Protein AF-A0A1H1E4K2-F1 (afdb_monomer_lite)

Radius of gyration: 24.77 Å; chains: 1; bounding box: 53×30×97 Å

pLDDT: mean 77.22, std 21.52, range [32.0, 98.69]

Sequence (198 aa):
MIIAVDFDGTIVENRYPYIGNEKPFAIETLKLLARDHHQLILWTCREGRLLQEAVEWCRQRGLEFYAVNSNYPEETPAGNPAYSRKLNVDVFIDDSGLCPLPDWGTIYQMIAHRPAVLQSQSHCSRRCRWSVGGGLVLVLFIMSMLFTSCGSSRDVAYLQNSEQVDLSSSQRLYDARIMPKDQLTITVNTTNPEVSVP

Secondary structure (DSSP, 8-state):
-EEEE--BTTTB-S-TTS--PBPTTHHHHHHHHHHTTPEEEE--S--HHHHHHHHHHHHTTT---SEESSSSTT--TTT-TT--SS---SEEE-TTSSSPPPPHHHHHHHHHH-HHHHT-TT--------------TTSTTTGGGS----------EE---GGGS-GGGGGGS---PPPTT---------SSGGGG--

Foldseek 3Di:
DEEEEEQDVFQADHDPPDGHHGAPCSLVLLVVCVVVVYAYEHAYPDDDPSQVVRQVVSVVVVDHHQDYQEQGPPDDPVPDPPDDSDHDGQEYGDCPDPDGGDGSLLVSCCVPPPPPVLVPPDPPPPPPDDDDDDDDPPPPPPCPPPPPPPDPPDSHGYPDDPPPDPCPVSVVVPPPDDDPPDDDDDQDDDPDVVVRDD

Structure (mmCIF, N/CA/C/O backbone):
data_AF-A0A1H1E4K2-F1
#
_entry.id   AF-A0A1H1E4K2-F1
#
loop_
_atom_site.group_PDB
_atom_site.id
_atom_site.type_symbol
_atom_site.label_atom_id
_atom_site.label_alt_id
_atom_site.label_comp_id
_atom_site.label_asym_id
_atom_site.label_entity_id
_atom_site.label_seq_id
_atom_site.pdbx_PDB_ins_code
_atom_site.Cartn_x
_atom_site.Cartn_y
_atom_site.Cartn_z
_atom_site.occupancy
_atom_site.B_iso_or_equiv
_atom_site.auth_seq_id
_atom_site.auth_comp_id
_atom_site.auth_asym_id
_atom_site.auth_atom_id
_atom_site.pdbx_PDB_model_num
ATOM 1 N N . MET A 1 1 ? -4.481 -9.237 -9.978 1.00 90.19 1 MET A N 1
ATOM 2 C CA . MET A 1 1 ? -4.018 -7.905 -10.441 1.00 90.19 1 MET A CA 1
ATOM 3 C C . MET A 1 1 ? -2.769 -7.519 -9.677 1.00 90.19 1 MET A C 1
ATOM 5 O O . MET A 1 1 ? -2.596 -8.009 -8.565 1.00 90.19 1 MET A O 1
ATOM 9 N N . ILE A 1 2 ? -1.945 -6.651 -10.251 1.00 93.06 2 ILE A N 1
ATOM 10 C CA . ILE A 1 2 ? -0.842 -5.978 -9.569 1.00 93.06 2 ILE A CA 1
ATOM 11 C C . ILE A 1 2 ? -1.366 -4.636 -9.055 1.00 93.06 2 ILE A C 1
ATOM 13 O O . ILE A 1 2 ? -1.878 -3.831 -9.831 1.00 93.06 2 ILE A O 1
ATOM 17 N N . ILE A 1 3 ? -1.267 -4.409 -7.748 1.00 95.94 3 ILE A N 1
ATOM 18 C CA . ILE A 1 3 ? -1.826 -3.239 -7.069 1.00 95.94 3 ILE A CA 1
ATOM 19 C C . ILE A 1 3 ? -0.692 -2.522 -6.343 1.00 95.94 3 ILE A C 1
ATOM 21 O O . ILE A 1 3 ? -0.056 -3.108 -5.470 1.00 95.94 3 ILE A O 1
ATOM 25 N N . ALA A 1 4 ? -0.450 -1.262 -6.691 1.00 97.44 4 ALA A N 1
ATOM 26 C CA . ALA A 1 4 ? 0.441 -0.389 -5.938 1.00 97.44 4 ALA A CA 1
ATOM 27 C C . ALA A 1 4 ? -0.334 0.274 -4.794 1.00 97.44 4 ALA A C 1
ATOM 29 O O . ALA A 1 4 ? -1.418 0.818 -5.015 1.00 97.44 4 ALA A O 1
ATOM 30 N N . VAL A 1 5 ? 0.219 0.227 -3.585 1.00 98.12 5 VAL A N 1
ATOM 31 C CA . VAL A 1 5 ? -0.424 0.737 -2.370 1.00 98.12 5 VAL A CA 1
ATOM 32 C C . VAL A 1 5 ? 0.519 1.707 -1.672 1.00 98.12 5 VAL A C 1
ATOM 34 O O . VAL A 1 5 ? 1.634 1.320 -1.316 1.00 98.12 5 VAL A O 1
ATOM 37 N N . ASP A 1 6 ? 0.072 2.946 -1.480 1.00 98.19 6 ASP A N 1
ATOM 38 C CA . ASP A 1 6 ? 0.786 3.933 -0.673 1.00 98.19 6 ASP A CA 1
ATOM 39 C C . ASP A 1 6 ? 0.756 3.590 0.831 1.00 98.19 6 ASP A C 1
ATOM 41 O O . ASP A 1 6 ? -0.051 2.785 1.298 1.00 98.19 6 ASP A O 1
ATOM 45 N N . PHE A 1 7 ? 1.686 4.157 1.601 1.00 98.56 7 PHE A N 1
ATOM 46 C CA . PHE A 1 7 ? 1.818 3.924 3.034 1.00 98.56 7 PHE A CA 1
ATOM 47 C C . PHE A 1 7 ? 1.205 5.045 3.886 1.00 98.56 7 PHE A C 1
ATOM 49 O O . PHE A 1 7 ? 0.256 4.800 4.637 1.00 98.56 7 PHE A O 1
ATOM 56 N N . ASP A 1 8 ? 1.764 6.255 3.807 1.00 98.19 8 ASP A N 1
ATOM 57 C CA . ASP A 1 8 ? 1.480 7.370 4.714 1.00 98.19 8 ASP A CA 1
ATOM 58 C C . ASP A 1 8 ? 0.242 8.138 4.278 1.00 98.19 8 ASP A C 1
ATOM 60 O O . ASP A 1 8 ? 0.289 8.893 3.322 1.00 98.19 8 ASP A O 1
ATOM 64 N N . GLY A 1 9 ? -0.845 8.029 5.037 1.00 95.88 9 GLY A N 1
ATOM 65 C CA . GLY A 1 9 ? -2.131 8.580 4.613 1.00 95.88 9 GLY A CA 1
ATOM 66 C C . GLY A 1 9 ? -3.004 7.554 3.895 1.00 95.88 9 GLY A C 1
ATOM 67 O O . GLY A 1 9 ? -4.207 7.778 3.777 1.00 95.88 9 GLY A O 1
ATOM 68 N N . THR A 1 10 ? -2.465 6.376 3.573 1.00 97.44 10 THR A N 1
ATOM 69 C CA . THR A 1 10 ? -3.195 5.274 2.930 1.00 97.44 10 THR A CA 1
ATOM 70 C C . THR A 1 10 ? -3.367 4.067 3.863 1.00 97.44 10 THR A C 1
ATOM 72 O O . THR A 1 10 ? -4.487 3.774 4.290 1.00 97.44 10 THR A O 1
ATOM 75 N N . ILE A 1 11 ? -2.281 3.381 4.238 1.00 98.44 11 ILE A N 1
ATOM 76 C CA . ILE A 1 11 ? -2.313 2.247 5.188 1.00 98.44 11 ILE A CA 1
ATOM 77 C C . ILE A 1 11 ? -2.379 2.754 6.629 1.00 98.44 11 ILE A C 1
ATOM 79 O O . ILE A 1 11 ? -3.108 2.209 7.461 1.00 98.44 11 ILE A O 1
ATOM 83 N N . VAL A 1 12 ? -1.627 3.812 6.920 1.00 98.44 12 VAL A N 1
ATOM 84 C CA . VAL A 1 12 ? -1.586 4.470 8.228 1.00 98.44 12 VAL A CA 1
ATOM 85 C C . VAL A 1 12 ? -2.033 5.922 8.114 1.00 98.44 12 VAL A C 1
ATOM 87 O O . VAL A 1 12 ? -2.112 6.486 7.025 1.00 98.44 12 VAL A O 1
ATOM 90 N N . GLU A 1 13 ? -2.336 6.563 9.237 1.00 97.56 13 GLU A N 1
ATOM 91 C CA . GLU A 1 13 ? -2.478 8.017 9.280 1.00 97.56 13 GLU A CA 1
ATOM 92 C C . GLU A 1 13 ? -1.182 8.704 8.829 1.00 97.56 13 GLU A C 1
ATOM 94 O O . GLU A 1 13 ? -0.087 8.293 9.216 1.00 97.56 13 GLU A O 1
ATOM 99 N N . ASN A 1 14 ? -1.298 9.799 8.074 1.00 96.88 14 ASN A N 1
ATOM 100 C CA . ASN A 1 14 ? -0.126 10.558 7.658 1.00 96.88 14 ASN A CA 1
ATOM 101 C C . ASN A 1 14 ? 0.533 11.235 8.877 1.00 96.88 14 ASN A C 1
ATOM 103 O O . ASN A 1 14 ? -0.029 12.149 9.498 1.00 96.88 14 ASN A O 1
ATOM 107 N N . ARG A 1 15 ? 1.714 10.728 9.249 1.00 97.38 15 ARG A N 1
ATOM 108 C CA . ARG A 1 15 ? 2.550 11.202 10.367 1.00 97.38 15 ARG A CA 1
ATOM 109 C C . ARG A 1 15 ? 4.038 11.223 10.017 1.00 97.38 15 ARG A C 1
ATOM 111 O O . ARG A 1 15 ? 4.870 11.237 10.926 1.00 97.38 15 ARG A O 1
ATOM 118 N N . TYR A 1 16 ? 4.371 11.250 8.724 1.00 96.31 16 TYR A N 1
ATOM 119 C CA . TYR A 1 16 ? 5.754 11.255 8.252 1.00 96.31 16 TYR A CA 1
ATOM 120 C C . TYR A 1 16 ? 6.596 12.316 9.002 1.00 96.31 16 TYR A C 1
ATOM 122 O O . TYR A 1 16 ? 6.154 13.461 9.130 1.00 96.31 16 TYR A O 1
ATOM 130 N N . PRO A 1 17 ? 7.795 11.977 9.521 1.00 97.50 17 PRO A N 1
ATOM 131 C CA . PRO A 1 17 ? 8.554 10.737 9.298 1.00 97.50 17 PRO A CA 1
ATOM 132 C C . PRO A 1 17 ? 8.148 9.547 10.188 1.00 97.50 17 PRO A C 1
ATOM 134 O O . PRO A 1 17 ? 8.600 8.424 9.955 1.00 97.50 17 PRO A O 1
ATOM 137 N N . TYR A 1 18 ? 7.300 9.761 11.192 1.00 98.31 18 TYR A N 1
ATOM 138 C CA . TYR A 1 18 ? 6.829 8.711 12.097 1.00 98.31 18 TYR A CA 1
ATOM 139 C C . TYR A 1 18 ? 5.767 7.833 11.429 1.00 98.31 18 TYR A C 1
ATOM 141 O O . TYR A 1 18 ? 5.179 8.210 10.416 1.00 98.31 18 TYR A O 1
ATOM 149 N N . ILE A 1 19 ? 5.528 6.645 11.980 1.00 98.38 19 ILE A N 1
ATOM 150 C CA . ILE A 1 19 ? 4.436 5.777 11.533 1.00 98.38 19 ILE A CA 1
ATOM 151 C C . ILE A 1 19 ? 3.176 6.159 12.313 1.00 98.38 19 ILE A C 1
ATOM 153 O O . ILE A 1 19 ? 3.195 6.189 13.544 1.00 98.38 19 ILE A O 1
ATOM 157 N N . GLY A 1 20 ? 2.100 6.488 11.596 1.00 98.12 20 GLY A N 1
ATOM 158 C CA . GLY A 1 20 ? 0.803 6.793 12.195 1.00 98.12 20 GLY A CA 1
ATOM 159 C C . GLY A 1 20 ? 0.062 5.553 12.695 1.00 98.12 20 GLY A C 1
ATOM 160 O O . GLY A 1 20 ? 0.528 4.419 12.566 1.00 98.12 20 GLY A O 1
ATOM 161 N N . ASN A 1 21 ? -1.129 5.770 13.250 1.00 98.12 21 ASN A N 1
ATOM 162 C CA . ASN A 1 21 ? -2.027 4.665 13.574 1.00 98.12 21 ASN A CA 1
ATOM 163 C C . ASN A 1 21 ? -2.493 3.973 12.291 1.00 98.12 21 ASN A C 1
ATOM 165 O O . ASN A 1 21 ? -2.631 4.615 11.251 1.00 98.12 21 ASN A O 1
ATOM 169 N N . GLU A 1 22 ? -2.766 2.675 12.377 1.00 98.19 22 GLU A N 1
ATOM 170 C CA . GLU A 1 22 ? -3.389 1.933 11.284 1.00 98.19 22 GLU A CA 1
ATOM 171 C C . GLU A 1 22 ? -4.735 2.569 10.904 1.00 98.19 22 GLU A C 1
ATOM 173 O O . GLU A 1 22 ? -5.552 2.867 11.780 1.00 98.19 22 GLU A O 1
ATOM 178 N N . LYS A 1 23 ? -4.989 2.755 9.602 1.00 96.19 23 LYS A N 1
ATOM 179 C CA . LYS A 1 23 ? -6.333 3.106 9.141 1.00 96.19 23 LYS A CA 1
ATOM 180 C C . LYS A 1 23 ? -7.274 1.914 9.332 1.00 96.19 23 LYS A C 1
ATOM 182 O O . LYS A 1 23 ? -6.878 0.790 9.029 1.00 96.19 23 LYS A O 1
ATOM 187 N N . PRO A 1 24 ? -8.528 2.124 9.768 1.00 96.50 24 PRO A N 1
ATOM 188 C CA . PRO A 1 24 ? -9.457 1.027 10.025 1.00 96.50 24 PRO A CA 1
ATOM 189 C C . PRO A 1 24 ? -9.520 0.014 8.873 1.00 96.50 24 PRO A C 1
ATOM 191 O O . PRO A 1 24 ? -9.769 0.389 7.727 1.00 96.50 24 PRO A O 1
ATOM 194 N N . PHE A 1 25 ? -9.297 -1.262 9.199 1.00 95.94 25 PHE A N 1
ATOM 195 C CA . PHE A 1 25 ? -9.336 -2.411 8.284 1.00 95.94 25 PHE A CA 1
ATOM 196 C C . PHE A 1 25 ? -8.284 -2.428 7.162 1.00 95.94 25 PHE A C 1
ATOM 198 O O . PHE A 1 25 ? -8.373 -3.284 6.277 1.00 95.94 25 PHE A O 1
ATOM 205 N N . ALA A 1 26 ? -7.277 -1.548 7.188 1.00 97.75 26 ALA A N 1
ATOM 206 C CA . ALA A 1 26 ? -6.254 -1.474 6.145 1.00 97.75 26 ALA A CA 1
ATOM 207 C C . ALA A 1 26 ? -5.497 -2.795 5.976 1.00 97.75 26 ALA A C 1
ATOM 209 O O . ALA A 1 26 ? -5.486 -3.384 4.892 1.00 97.75 26 ALA A O 1
ATOM 210 N N . ILE A 1 27 ? -4.899 -3.297 7.060 1.00 98.25 27 ILE A N 1
ATOM 211 C CA . ILE A 1 27 ? -4.088 -4.515 7.004 1.00 98.25 27 ILE A CA 1
ATOM 212 C C . ILE A 1 27 ? -4.945 -5.734 6.685 1.00 98.25 27 ILE A C 1
ATOM 214 O O . ILE A 1 27 ? -4.561 -6.565 5.862 1.00 98.25 27 ILE A O 1
ATOM 218 N N . GLU A 1 28 ? -6.109 -5.850 7.319 1.00 97.31 28 GLU A N 1
ATOM 219 C CA . GLU A 1 28 ? -7.013 -6.977 7.098 1.00 97.31 28 GLU A CA 1
ATOM 220 C C . GLU A 1 28 ? -7.461 -7.063 5.634 1.00 97.31 28 GLU A C 1
ATOM 222 O O . GLU A 1 28 ? -7.396 -8.138 5.027 1.00 97.31 28 GLU A O 1
ATOM 227 N N . THR A 1 29 ? -7.831 -5.923 5.048 1.00 97.38 29 THR A N 1
ATOM 228 C CA . THR A 1 29 ? -8.264 -5.832 3.652 1.00 97.38 29 THR A CA 1
ATOM 229 C C . THR A 1 29 ? -7.138 -6.176 2.689 1.00 97.38 29 THR A C 1
ATOM 231 O O . THR A 1 29 ? -7.335 -6.969 1.770 1.00 97.38 29 THR A O 1
ATOM 234 N N . LEU A 1 30 ? -5.934 -5.647 2.908 1.00 98.25 30 LEU A N 1
ATOM 235 C CA . LEU A 1 30 ? -4.778 -5.969 2.070 1.00 98.25 30 LEU A CA 1
ATOM 236 C C . LEU A 1 30 ? -4.428 -7.459 2.147 1.00 98.25 30 LEU A C 1
ATOM 238 O O . LEU A 1 30 ? -4.174 -8.092 1.124 1.00 98.25 30 LEU A O 1
ATOM 242 N N . LYS A 1 31 ? -4.512 -8.072 3.331 1.00 98.12 31 LYS A N 1
ATOM 243 C CA . LYS A 1 31 ? -4.333 -9.525 3.483 1.00 98.12 31 LYS A CA 1
ATOM 244 C C . LYS A 1 31 ? -5.424 -10.326 2.777 1.00 98.12 31 LYS A C 1
ATOM 246 O O . LYS A 1 31 ? -5.163 -11.446 2.346 1.00 98.12 31 LYS A O 1
ATOM 251 N N . LEU A 1 32 ? -6.649 -9.811 2.696 1.00 95.81 32 LEU A N 1
ATOM 252 C CA . LEU A 1 32 ? -7.724 -10.442 1.932 1.00 95.81 32 LEU A CA 1
ATOM 253 C C . LEU A 1 32 ? -7.454 -10.349 0.424 1.00 95.81 32 LEU A C 1
ATOM 255 O O . LEU A 1 32 ? -7.479 -11.371 -0.247 1.00 95.81 32 LEU A O 1
ATOM 259 N N . LEU A 1 33 ? -7.049 -9.179 -0.078 1.00 95.69 33 LEU A N 1
ATOM 260 C CA . LEU A 1 33 ? -6.628 -9.007 -1.474 1.00 95.69 33 LEU A CA 1
ATOM 261 C C . LEU A 1 33 ? -5.450 -9.923 -1.845 1.00 95.69 33 LEU A C 1
ATOM 263 O O . LEU A 1 33 ? -5.458 -10.546 -2.902 1.00 95.69 33 LEU A O 1
ATOM 267 N N . ALA A 1 34 ? -4.452 -10.060 -0.971 1.00 95.25 34 ALA A N 1
ATOM 268 C CA . ALA A 1 34 ? -3.344 -10.987 -1.196 1.00 95.25 34 ALA A CA 1
ATOM 269 C C . ALA A 1 34 ? -3.814 -12.456 -1.245 1.00 95.25 34 ALA A C 1
ATOM 271 O O . ALA A 1 34 ? -3.368 -13.221 -2.102 1.00 95.25 34 ALA A O 1
ATOM 272 N N . ARG A 1 35 ? -4.748 -12.847 -0.360 1.00 95.56 35 ARG A N 1
ATOM 273 C CA . ARG A 1 35 ? -5.378 -14.182 -0.371 1.00 95.56 35 ARG A CA 1
ATOM 274 C C . ARG A 1 35 ? -6.180 -14.439 -1.643 1.00 95.56 35 ARG A C 1
ATOM 276 O O . ARG A 1 35 ? -6.145 -15.554 -2.148 1.00 95.56 35 ARG A O 1
ATOM 283 N N . ASP A 1 36 ? -6.800 -13.404 -2.196 1.00 94.00 36 ASP A N 1
ATOM 284 C CA . ASP A 1 36 ? -7.530 -13.443 -3.466 1.00 94.00 36 ASP A CA 1
ATOM 285 C C . ASP A 1 36 ? -6.586 -13.374 -4.692 1.00 94.00 36 ASP A C 1
ATOM 287 O O . ASP A 1 36 ? -6.998 -13.045 -5.803 1.00 94.00 36 ASP A O 1
ATOM 291 N N . HIS A 1 37 ? -5.302 -13.710 -4.508 1.00 93.62 37 HIS A N 1
ATOM 292 C CA . HIS A 1 37 ? -4.266 -13.790 -5.543 1.00 93.62 37 HIS A CA 1
ATOM 293 C C . HIS A 1 37 ? -3.927 -12.457 -6.237 1.00 93.62 37 HIS A C 1
ATOM 295 O O . HIS A 1 37 ? -3.438 -12.439 -7.373 1.00 93.62 37 HIS A O 1
ATOM 301 N N . HIS A 1 38 ? -4.133 -11.323 -5.564 1.00 95.62 38 HIS A N 1
ATOM 302 C CA . HIS A 1 38 ? -3.586 -10.043 -6.010 1.00 95.62 38 HIS A CA 1
ATOM 303 C C . HIS A 1 38 ? -2.134 -9.877 -5.540 1.00 95.62 38 HIS A C 1
ATOM 305 O O . HIS A 1 38 ? -1.784 -10.214 -4.411 1.00 95.62 38 HIS A O 1
ATOM 311 N N . GLN A 1 39 ? -1.280 -9.330 -6.404 1.00 96.56 39 GLN A N 1
ATOM 312 C CA . GLN A 1 39 ? 0.098 -8.987 -6.062 1.00 96.56 39 GLN A CA 1
ATOM 313 C C . GLN A 1 39 ? 0.136 -7.545 -5.566 1.00 96.56 39 GLN A C 1
ATOM 315 O O . GLN A 1 39 ? -0.201 -6.623 -6.306 1.00 96.56 39 GLN A O 1
ATOM 320 N N . LEU A 1 40 ? 0.535 -7.354 -4.312 1.00 98.25 40 LEU A N 1
ATOM 321 C CA . LEU A 1 40 ? 0.608 -6.035 -3.690 1.00 98.25 40 LEU A CA 1
ATOM 322 C C . LEU A 1 40 ? 2.036 -5.502 -3.762 1.00 98.25 40 LEU A C 1
ATOM 324 O O . LEU A 1 40 ? 2.962 -6.163 -3.299 1.00 98.25 40 LEU A O 1
ATOM 328 N N . ILE A 1 41 ? 2.209 -4.303 -4.302 1.00 98.44 41 ILE A N 1
ATOM 329 C CA . ILE A 1 41 ? 3.481 -3.585 -4.326 1.00 98.44 41 ILE A CA 1
ATOM 330 C C . ILE A 1 41 ? 3.371 -2.416 -3.356 1.00 98.44 41 ILE A C 1
ATOM 332 O O . ILE A 1 41 ? 2.480 -1.578 -3.502 1.00 98.44 41 ILE A O 1
ATOM 336 N N . LEU A 1 42 ? 4.274 -2.344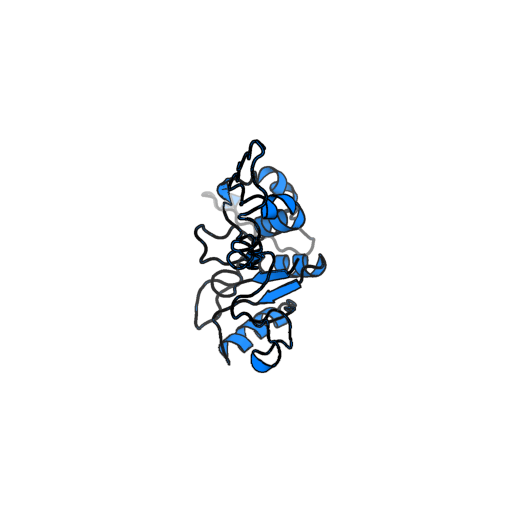 -2.377 1.00 98.50 42 LEU A N 1
ATOM 337 C CA . LEU A 1 42 ? 4.372 -1.156 -1.534 1.00 98.50 42 LEU A CA 1
ATOM 338 C C . LEU A 1 42 ? 4.957 -0.025 -2.380 1.00 98.50 42 LEU A C 1
ATOM 340 O O . LEU A 1 42 ? 6.061 -0.164 -2.907 1.00 98.50 42 LEU A O 1
ATOM 344 N N . TRP A 1 43 ? 4.224 1.074 -2.514 1.00 98.19 43 TRP A N 1
ATOM 345 C CA . TRP A 1 43 ? 4.610 2.220 -3.328 1.00 98.19 43 TRP A CA 1
ATOM 346 C C . TRP A 1 43 ? 4.656 3.476 -2.465 1.00 98.19 43 TRP A C 1
ATOM 348 O O . TRP A 1 43 ? 3.643 4.114 -2.240 1.00 98.19 43 TRP A O 1
ATOM 358 N N . THR A 1 44 ? 5.831 3.818 -1.945 1.00 98.06 44 THR A N 1
ATOM 359 C CA . THR A 1 44 ? 5.995 4.890 -0.958 1.00 98.06 44 THR A CA 1
ATOM 360 C C . THR A 1 44 ? 7.222 5.743 -1.253 1.00 98.06 44 THR A C 1
ATOM 362 O O . THR A 1 44 ? 8.252 5.249 -1.712 1.00 98.06 44 THR A O 1
ATOM 365 N N . CYS A 1 45 ? 7.146 7.026 -0.910 1.00 96.44 45 CYS A N 1
ATOM 366 C CA . CYS A 1 45 ? 8.292 7.936 -0.927 1.00 96.44 45 CYS A CA 1
ATOM 367 C C . CYS A 1 45 ? 9.286 7.688 0.224 1.00 96.44 45 CYS A C 1
ATOM 369 O O . CYS A 1 45 ? 10.310 8.364 0.298 1.00 96.44 45 CYS A O 1
ATOM 371 N N . ARG A 1 46 ? 9.000 6.763 1.155 1.00 98.19 46 ARG A N 1
ATOM 372 C CA . ARG A 1 46 ? 9.956 6.375 2.202 1.00 98.19 46 ARG A CA 1
ATOM 373 C C . ARG A 1 46 ? 11.182 5.705 1.584 1.00 98.19 46 ARG A C 1
ATOM 375 O O . ARG A 1 46 ? 11.070 4.845 0.716 1.00 98.19 46 ARG A O 1
ATOM 382 N N . GLU A 1 47 ? 12.353 6.038 2.117 1.00 97.19 47 GLU A N 1
ATOM 383 C CA . GLU A 1 47 ? 13.641 5.502 1.671 1.00 97.19 47 GLU A CA 1
ATOM 384 C C . GLU A 1 47 ? 14.511 5.071 2.861 1.00 97.19 47 GLU A C 1
ATOM 386 O O . GLU A 1 47 ? 14.286 5.465 4.013 1.00 97.19 47 GLU A O 1
ATOM 391 N N . GLY A 1 48 ? 15.517 4.236 2.588 1.00 98.00 48 GLY A N 1
ATOM 392 C CA . GLY A 1 48 ? 16.507 3.806 3.575 1.00 98.00 48 GLY A CA 1
ATOM 393 C C . GLY A 1 48 ? 15.874 3.222 4.841 1.00 98.00 48 GLY A C 1
ATOM 394 O O . GLY A 1 48 ? 15.076 2.286 4.779 1.00 98.00 48 GLY A O 1
ATOM 395 N N . ARG A 1 49 ? 16.222 3.786 6.005 1.00 98.31 49 ARG A N 1
ATOM 396 C CA . ARG A 1 49 ? 15.731 3.305 7.306 1.00 98.31 49 ARG A CA 1
ATOM 397 C C . ARG A 1 49 ? 14.211 3.429 7.444 1.00 98.31 49 ARG A C 1
ATOM 399 O O . ARG A 1 49 ? 13.578 2.514 7.953 1.00 98.31 49 ARG A O 1
ATOM 406 N N . LEU A 1 50 ? 13.622 4.519 6.950 1.00 98.50 50 LEU A N 1
ATOM 407 C CA . LEU A 1 50 ? 12.176 4.746 7.046 1.00 98.50 50 LEU A CA 1
ATOM 408 C C . LEU A 1 50 ? 11.389 3.729 6.216 1.00 98.50 50 LEU A C 1
ATOM 410 O O . LEU A 1 50 ? 10.305 3.318 6.624 1.00 98.50 50 LEU A O 1
ATOM 414 N N . LEU A 1 51 ? 11.939 3.313 5.071 1.00 98.62 51 LEU A N 1
ATOM 415 C CA . LEU A 1 51 ? 11.345 2.265 4.245 1.00 98.62 51 LEU A CA 1
ATOM 416 C C . LEU A 1 51 ? 11.378 0.912 4.960 1.00 98.62 51 LEU A C 1
ATOM 418 O O . LEU A 1 51 ? 10.370 0.213 4.995 1.00 98.62 51 LEU A O 1
ATOM 422 N N . GLN A 1 52 ? 12.515 0.568 5.572 1.00 98.38 52 GLN A N 1
ATOM 423 C CA . GLN A 1 52 ? 12.648 -0.664 6.355 1.00 98.38 52 GLN A CA 1
ATOM 424 C C . GLN A 1 52 ? 11.671 -0.692 7.534 1.00 98.38 52 GLN A C 1
ATOM 426 O O . GLN A 1 52 ? 11.023 -1.710 7.756 1.00 98.38 52 GLN A O 1
ATOM 431 N N . GLU A 1 53 ? 11.516 0.429 8.245 1.00 98.56 53 GLU A N 1
ATOM 432 C CA . GLU A 1 53 ? 10.542 0.569 9.333 1.00 98.56 53 GLU A CA 1
ATOM 433 C C . GLU A 1 53 ? 9.102 0.331 8.841 1.00 98.56 53 GLU A C 1
ATOM 435 O O . GLU A 1 53 ? 8.358 -0.410 9.481 1.00 98.56 53 GLU A O 1
ATOM 440 N N . ALA A 1 54 ? 8.711 0.890 7.689 1.00 98.69 54 ALA A N 1
ATOM 441 C CA . ALA A 1 54 ? 7.372 0.704 7.119 1.00 98.69 54 ALA A CA 1
ATOM 442 C C . ALA A 1 54 ? 7.104 -0.743 6.664 1.00 98.69 54 ALA A C 1
ATOM 444 O O . ALA A 1 54 ? 6.042 -1.303 6.954 1.00 98.69 54 ALA A O 1
ATOM 445 N N . VAL A 1 55 ? 8.077 -1.370 5.993 1.00 98.56 55 VAL A N 1
ATOM 446 C CA . VAL A 1 55 ? 7.994 -2.778 5.569 1.00 98.56 55 VAL A CA 1
ATOM 447 C C . VAL A 1 55 ? 7.870 -3.694 6.787 1.00 98.56 55 VAL A C 1
ATOM 449 O O . VAL A 1 55 ? 6.986 -4.549 6.838 1.00 98.56 55 VAL A O 1
ATOM 452 N N . GLU A 1 56 ? 8.714 -3.485 7.796 1.00 98.62 56 GLU A N 1
ATOM 453 C CA . GLU A 1 56 ? 8.708 -4.273 9.026 1.00 98.62 56 GLU A CA 1
ATOM 454 C C . GLU A 1 56 ? 7.402 -4.100 9.811 1.00 98.62 56 GLU A C 1
ATOM 456 O O . GLU A 1 56 ? 6.836 -5.077 10.303 1.00 98.62 56 GLU A O 1
ATOM 461 N N . TRP A 1 57 ? 6.873 -2.877 9.874 1.00 98.69 57 TRP A N 1
ATOM 462 C CA . TRP A 1 57 ? 5.603 -2.584 10.535 1.00 98.69 57 TRP A CA 1
ATOM 463 C C . TRP A 1 57 ? 4.428 -3.363 9.923 1.00 98.69 57 TRP A C 1
ATOM 465 O O . TRP A 1 57 ? 3.568 -3.861 10.662 1.00 98.69 57 TRP A O 1
ATOM 475 N N . CYS A 1 58 ? 4.411 -3.515 8.592 1.00 98.69 58 CYS A N 1
ATOM 476 C CA . CYS A 1 58 ? 3.423 -4.331 7.880 1.00 98.69 58 CYS A CA 1
ATOM 477 C C . CYS A 1 58 ? 3.647 -5.828 8.134 1.00 98.69 58 CYS A C 1
ATOM 479 O O . CYS A 1 58 ? 2.707 -6.557 8.471 1.00 98.69 58 CYS A O 1
ATOM 481 N N . ARG A 1 59 ? 4.906 -6.277 8.056 1.00 98.44 59 ARG A N 1
ATOM 482 C CA . ARG A 1 59 ? 5.296 -7.678 8.258 1.00 98.44 59 ARG A CA 1
ATOM 483 C C . ARG A 1 59 ? 4.918 -8.188 9.647 1.00 98.44 59 ARG A C 1
ATOM 485 O O . ARG A 1 59 ? 4.382 -9.286 9.770 1.00 98.44 59 ARG A O 1
ATOM 492 N N . GLN A 1 60 ? 5.093 -7.374 10.689 1.00 98.31 60 GLN A N 1
ATOM 493 C CA . GLN A 1 60 ? 4.695 -7.705 12.068 1.00 98.31 60 GLN A CA 1
ATOM 494 C C . GLN A 1 60 ? 3.189 -7.953 12.234 1.00 98.31 60 GLN A C 1
ATOM 496 O O . GLN A 1 60 ? 2.777 -8.637 13.168 1.00 98.31 60 GLN A O 1
ATOM 501 N N . ARG A 1 61 ? 2.358 -7.444 11.317 1.00 98.44 61 ARG A N 1
ATOM 502 C CA . ARG A 1 61 ? 0.9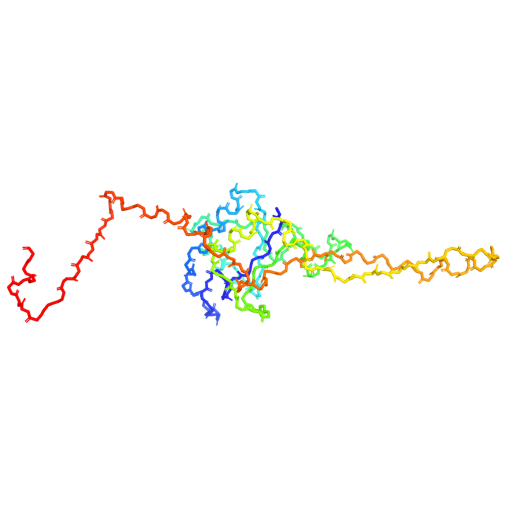01 -7.672 11.282 1.00 98.44 61 ARG A CA 1
ATOM 503 C C . ARG A 1 61 ? 0.500 -8.770 10.284 1.00 98.44 61 ARG A C 1
ATOM 505 O O . ARG A 1 61 ? -0.686 -9.043 10.055 1.00 98.44 61 ARG A O 1
ATOM 512 N N . GLY A 1 62 ? 1.493 -9.447 9.710 1.00 97.88 62 GLY A N 1
ATOM 513 C CA . GLY A 1 62 ? 1.326 -10.531 8.749 1.00 97.88 62 GLY A CA 1
ATOM 514 C C . GLY A 1 62 ? 0.896 -10.057 7.364 1.00 97.88 62 GLY A C 1
ATOM 515 O O . GLY A 1 62 ? 0.167 -10.787 6.695 1.00 97.88 62 GLY A O 1
ATOM 516 N N . LEU A 1 63 ? 1.275 -8.839 6.966 1.00 98.25 63 LEU A N 1
ATOM 517 C CA . LEU A 1 63 ? 1.167 -8.363 5.589 1.00 98.25 63 LEU A CA 1
ATOM 518 C C . LEU A 1 63 ? 2.566 -8.314 4.969 1.00 98.25 63 LEU A C 1
ATOM 520 O O . LEU A 1 63 ? 3.418 -7.546 5.412 1.00 98.25 63 LEU A O 1
ATOM 524 N N . GLU A 1 64 ? 2.778 -9.114 3.930 1.00 97.56 64 GLU A N 1
ATOM 525 C CA . GLU A 1 64 ? 3.997 -9.106 3.123 1.00 97.56 64 GLU A CA 1
ATOM 526 C C . GLU A 1 64 ? 3.666 -8.631 1.708 1.00 97.56 64 GLU A C 1
ATOM 528 O O . GLU A 1 64 ? 2.648 -9.018 1.130 1.00 97.56 64 GLU A O 1
ATOM 533 N N . PHE A 1 65 ? 4.519 -7.767 1.164 1.00 98.31 65 PHE A N 1
ATOM 534 C CA . PHE A 1 65 ? 4.367 -7.246 -0.189 1.00 98.31 65 PHE A CA 1
ATOM 535 C C . PHE A 1 65 ? 5.126 -8.116 -1.185 1.00 98.31 65 PHE A C 1
ATOM 537 O O . PHE A 1 65 ? 6.199 -8.633 -0.885 1.00 98.31 65 PHE A O 1
ATOM 544 N N . TYR A 1 66 ? 4.579 -8.226 -2.394 1.00 98.00 66 TYR A N 1
ATOM 545 C CA . TYR A 1 66 ? 5.242 -8.870 -3.520 1.00 98.00 66 TYR A CA 1
ATOM 546 C C . TYR A 1 66 ? 6.528 -8.131 -3.901 1.00 98.00 66 TYR A C 1
ATOM 548 O O . TYR A 1 66 ? 7.552 -8.767 -4.105 1.00 98.00 66 TYR A O 1
ATOM 556 N N . ALA A 1 67 ? 6.492 -6.799 -3.969 1.00 97.62 67 ALA A N 1
ATOM 557 C CA . ALA A 1 67 ? 7.662 -5.964 -4.227 1.00 97.62 67 ALA A CA 1
ATOM 558 C C . ALA A 1 67 ? 7.538 -4.617 -3.495 1.00 97.62 67 ALA A C 1
ATOM 560 O O . ALA A 1 67 ? 6.465 -4.262 -3.002 1.00 97.62 67 ALA A O 1
ATOM 561 N N . VAL A 1 68 ? 8.637 -3.865 -3.415 1.00 97.81 68 VAL A N 1
ATOM 562 C CA . VAL A 1 68 ? 8.697 -2.570 -2.722 1.00 97.81 68 VAL A CA 1
ATOM 563 C C . VAL A 1 68 ? 9.356 -1.552 -3.643 1.00 97.81 68 VAL A C 1
ATOM 565 O O . VAL A 1 68 ? 10.523 -1.704 -3.987 1.00 97.81 68 VAL A O 1
ATOM 568 N N . ASN A 1 69 ? 8.614 -0.515 -4.038 1.00 96.75 69 ASN A N 1
ATOM 569 C CA . ASN A 1 69 ? 9.057 0.539 -4.957 1.00 96.75 69 ASN A CA 1
ATOM 570 C C . ASN A 1 69 ? 9.640 0.025 -6.290 1.00 96.75 69 ASN A C 1
ATOM 572 O O . ASN A 1 69 ? 10.401 0.729 -6.953 1.00 96.75 69 ASN A O 1
ATOM 576 N N . SER A 1 70 ? 9.251 -1.181 -6.706 1.00 95.00 70 SER A N 1
ATOM 577 C CA . SER A 1 70 ? 9.683 -1.834 -7.943 1.00 95.00 70 SER A CA 1
ATOM 578 C C . SER A 1 70 ? 8.565 -2.695 -8.533 1.00 95.00 70 SER A C 1
ATOM 580 O O . SER A 1 70 ? 7.640 -3.090 -7.824 1.00 95.00 70 SER A O 1
ATOM 582 N N . ASN A 1 71 ? 8.630 -2.992 -9.834 1.00 92.00 71 ASN A N 1
ATOM 583 C CA . ASN A 1 71 ? 7.641 -3.835 -10.518 1.00 92.00 71 ASN A CA 1
ATOM 584 C C . ASN A 1 71 ? 7.725 -5.310 -10.094 1.00 92.00 71 ASN A C 1
ATOM 586 O O . ASN A 1 71 ? 6.745 -6.043 -10.212 1.00 92.00 71 ASN A O 1
ATOM 590 N N . TYR A 1 72 ? 8.899 -5.753 -9.647 1.00 92.44 72 TYR A N 1
ATOM 591 C CA . TYR A 1 72 ? 9.192 -7.104 -9.168 1.00 92.44 72 TYR A CA 1
ATOM 592 C C . TYR A 1 72 ? 10.404 -7.065 -8.208 1.00 92.44 72 TYR A C 1
ATOM 594 O O . TYR A 1 72 ? 11.151 -6.077 -8.232 1.00 92.44 72 TYR A O 1
ATOM 602 N N . PRO A 1 73 ? 10.601 -8.077 -7.336 1.00 91.25 73 PRO A N 1
ATOM 603 C CA . PRO A 1 73 ? 11.559 -8.006 -6.223 1.00 91.25 73 PRO A CA 1
ATOM 604 C C . PRO A 1 73 ? 13.006 -7.694 -6.635 1.00 91.25 73 PRO A C 1
ATOM 606 O O . PRO A 1 73 ? 13.707 -6.966 -5.940 1.00 91.25 73 PRO A O 1
ATOM 609 N N . GLU A 1 74 ? 13.446 -8.226 -7.772 1.00 88.62 74 GLU A N 1
ATOM 610 C CA . GLU A 1 74 ? 14.820 -8.123 -8.275 1.00 88.62 74 GLU A CA 1
ATOM 611 C C . GLU A 1 74 ? 15.024 -7.080 -9.394 1.00 88.62 74 GLU A C 1
ATOM 613 O O . GLU A 1 74 ? 16.050 -7.089 -10.080 1.00 88.62 74 GLU A O 1
ATOM 618 N N . GLU A 1 75 ? 14.067 -6.174 -9.617 1.00 87.56 75 GLU A N 1
ATOM 619 C CA . GLU A 1 75 ? 14.199 -5.140 -10.650 1.00 87.56 75 GLU A CA 1
ATOM 620 C C . GLU A 1 75 ? 15.342 -4.166 -10.336 1.00 87.56 75 GLU A C 1
ATOM 622 O O . GLU A 1 75 ? 15.415 -3.577 -9.259 1.00 87.56 75 GLU A O 1
ATOM 627 N N . THR A 1 76 ? 16.223 -3.943 -11.314 1.00 84.31 76 THR A N 1
ATOM 628 C CA . THR A 1 76 ? 17.288 -2.939 -11.222 1.00 84.31 76 THR A CA 1
ATOM 629 C C . THR A 1 76 ? 17.333 -2.086 -12.491 1.00 84.31 76 THR A C 1
ATOM 631 O O . THR A 1 76 ? 17.165 -2.627 -13.589 1.00 84.31 76 THR A O 1
ATOM 634 N N . PRO A 1 77 ? 17.623 -0.771 -12.391 1.00 81.56 77 PRO A N 1
ATOM 635 C CA . PRO A 1 77 ? 17.713 0.097 -13.568 1.00 81.56 77 PRO A CA 1
ATOM 636 C C . PRO A 1 77 ? 18.756 -0.368 -14.591 1.00 81.56 77 PRO A C 1
ATOM 638 O O . PRO A 1 77 ? 18.562 -0.218 -15.792 1.00 81.56 77 PRO A O 1
ATOM 641 N N . ALA A 1 78 ? 19.864 -0.948 -14.122 1.00 82.69 78 ALA A N 1
ATOM 642 C CA . ALA A 1 78 ? 20.941 -1.433 -14.982 1.00 82.69 78 ALA A CA 1
ATOM 643 C C . ALA A 1 78 ? 20.612 -2.770 -15.672 1.00 82.69 78 ALA A C 1
ATOM 645 O O . ALA A 1 78 ? 21.182 -3.071 -16.717 1.00 82.69 78 ALA A O 1
ATOM 646 N N . GLY A 1 79 ? 19.719 -3.576 -15.088 1.00 76.75 79 GLY A N 1
ATOM 647 C CA . GLY A 1 79 ? 19.401 -4.926 -15.558 1.00 76.75 79 GLY A CA 1
ATOM 648 C C . GLY A 1 79 ? 18.229 -5.009 -16.536 1.00 76.75 79 GLY A C 1
ATOM 649 O O . GLY A 1 79 ? 17.996 -6.076 -17.098 1.00 76.75 79 GLY A O 1
ATOM 650 N N . ASN A 1 80 ? 17.488 -3.916 -16.750 1.00 77.94 80 ASN A N 1
ATOM 651 C CA . ASN A 1 80 ? 16.282 -3.916 -17.574 1.00 77.94 80 ASN A CA 1
ATOM 652 C C . ASN A 1 80 ? 16.292 -2.756 -18.595 1.00 77.94 80 ASN A C 1
ATOM 654 O O . ASN A 1 80 ? 16.047 -1.609 -18.223 1.00 77.94 80 ASN A O 1
ATOM 658 N N . PRO A 1 81 ? 16.506 -3.028 -19.898 1.00 79.44 81 PRO A N 1
ATOM 659 C CA . PRO A 1 81 ? 16.444 -2.010 -20.954 1.00 79.44 81 PRO A CA 1
ATOM 660 C C . PRO A 1 81 ? 15.081 -1.314 -21.084 1.00 79.44 81 PRO A C 1
ATOM 662 O O . PRO A 1 81 ? 15.003 -0.217 -21.629 1.00 79.44 81 PRO A O 1
ATOM 665 N N . ALA A 1 82 ? 14.010 -1.944 -20.594 1.00 80.88 82 ALA A N 1
ATOM 666 C CA . ALA A 1 82 ? 12.657 -1.398 -20.549 1.00 80.88 82 ALA A CA 1
ATOM 667 C C . ALA A 1 82 ? 12.294 -0.837 -19.160 1.00 80.88 82 ALA A C 1
ATOM 669 O O . ALA A 1 82 ? 11.111 -0.675 -18.853 1.00 80.88 82 ALA A O 1
ATOM 670 N N . TYR A 1 83 ? 13.291 -0.561 -18.311 1.00 86.38 83 TYR A N 1
ATOM 671 C CA . TYR A 1 83 ? 13.076 -0.005 -16.981 1.00 86.38 83 TYR A CA 1
ATOM 672 C C . TYR A 1 83 ? 12.292 1.307 -17.050 1.00 86.38 83 TYR A C 1
ATOM 674 O O . TYR A 1 83 ? 12.629 2.237 -17.787 1.00 86.38 83 TYR A O 1
ATOM 682 N N . SER A 1 84 ? 11.265 1.396 -16.213 1.00 86.44 84 SER A N 1
ATOM 683 C CA . SER A 1 84 ? 10.505 2.614 -15.987 1.00 86.44 84 SER A CA 1
ATOM 684 C C . SER A 1 84 ? 10.532 2.938 -14.504 1.00 86.44 84 SER A C 1
ATOM 686 O O . SER A 1 84 ? 10.187 2.109 -13.670 1.00 86.44 84 SER A O 1
ATOM 688 N N . ARG A 1 85 ? 10.855 4.193 -14.182 1.00 88.38 85 ARG A N 1
ATOM 689 C CA . ARG A 1 85 ? 10.732 4.729 -12.819 1.00 88.38 85 ARG A CA 1
ATOM 690 C C . ARG A 1 85 ? 9.288 4.668 -12.298 1.00 88.38 85 ARG A C 1
ATOM 692 O O . ARG A 1 85 ? 9.084 4.582 -11.095 1.00 88.38 85 ARG A O 1
ATOM 699 N N . LYS A 1 86 ? 8.283 4.785 -13.177 1.00 89.50 86 LYS A N 1
ATOM 700 C CA . LYS A 1 86 ? 6.870 4.621 -12.796 1.00 89.50 86 LYS A CA 1
ATOM 701 C C . LYS A 1 86 ? 6.519 3.135 -12.820 1.00 89.50 86 LYS A C 1
ATOM 703 O O . LYS A 1 86 ? 6.785 2.483 -13.833 1.00 89.50 86 LYS A O 1
ATOM 708 N N . LEU A 1 87 ? 5.872 2.654 -11.758 1.00 91.94 87 LEU A N 1
ATOM 709 C CA . LEU A 1 87 ? 5.376 1.284 -11.680 1.00 91.94 87 LEU A CA 1
ATOM 710 C C . LEU A 1 87 ? 4.330 1.003 -12.770 1.00 91.94 87 LEU A C 1
ATOM 712 O O . LEU A 1 87 ? 3.459 1.828 -13.058 1.00 91.94 87 LEU A O 1
ATOM 716 N N . ASN A 1 88 ? 4.423 -0.181 -13.358 1.00 90.94 88 ASN A N 1
ATOM 717 C CA . ASN A 1 88 ? 3.499 -0.746 -14.326 1.00 90.94 88 ASN A CA 1
ATOM 718 C C . ASN A 1 88 ? 2.550 -1.708 -13.593 1.00 90.94 88 ASN A C 1
ATOM 720 O O . ASN A 1 88 ? 2.814 -2.906 -13.500 1.00 90.94 88 ASN A O 1
ATOM 724 N N . VAL A 1 89 ? 1.463 -1.150 -13.060 1.00 92.31 89 VAL A N 1
ATOM 725 C CA . VAL A 1 89 ? 0.453 -1.842 -12.243 1.00 92.31 89 VAL A CA 1
ATOM 726 C C . VAL A 1 89 ? -0.946 -1.638 -12.817 1.00 92.31 89 VAL A C 1
ATOM 728 O O . VAL A 1 89 ? -1.149 -0.748 -13.643 1.00 92.31 89 VAL A O 1
ATOM 731 N N . ASP A 1 90 ? -1.910 -2.433 -12.356 1.00 90.44 90 ASP A N 1
ATOM 732 C CA . ASP A 1 90 ? -3.311 -2.316 -12.771 1.00 90.44 90 ASP A CA 1
ATOM 733 C C . ASP A 1 90 ? -4.035 -1.197 -12.004 1.00 90.44 90 ASP A C 1
ATOM 735 O O . ASP A 1 90 ? -4.863 -0.479 -12.569 1.00 90.44 90 ASP A O 1
ATOM 739 N N . VAL A 1 91 ? -3.722 -1.053 -10.708 1.00 91.62 91 VAL A N 1
ATOM 740 C CA . VAL A 1 91 ? -4.400 -0.128 -9.789 1.00 91.62 91 VAL A CA 1
ATOM 741 C C . VAL A 1 91 ? -3.400 0.567 -8.866 1.00 91.62 91 VAL A C 1
ATOM 743 O O . VAL A 1 91 ? -2.489 -0.077 -8.344 1.00 91.62 91 VAL A O 1
ATOM 746 N N . PHE A 1 92 ? -3.620 1.861 -8.622 1.00 93.44 92 PHE A N 1
ATOM 747 C CA . PHE A 1 92 ? -2.989 2.616 -7.535 1.00 93.44 92 PHE A CA 1
ATOM 748 C C . PHE A 1 92 ? -4.013 2.916 -6.427 1.00 93.44 92 PHE A C 1
ATOM 750 O O . PHE A 1 92 ? -5.102 3.424 -6.711 1.00 93.44 92 PHE A O 1
ATOM 757 N N . ILE A 1 93 ? -3.649 2.619 -5.178 1.00 94.81 93 ILE A N 1
ATOM 758 C CA . ILE A 1 93 ? -4.371 3.007 -3.959 1.00 94.81 93 ILE A CA 1
ATOM 759 C C . ILE A 1 93 ? -3.509 4.048 -3.239 1.00 94.81 93 ILE A C 1
ATOM 761 O O . ILE A 1 93 ? -2.450 3.700 -2.722 1.00 94.81 93 ILE A O 1
ATOM 765 N N . ASP A 1 94 ? -3.943 5.307 -3.252 1.00 94.69 94 ASP A N 1
ATOM 766 C CA . ASP A 1 94 ? -3.181 6.467 -2.768 1.00 94.69 94 ASP A CA 1
ATOM 767 C C . ASP A 1 94 ? -4.159 7.558 -2.295 1.00 94.69 94 ASP A C 1
ATOM 769 O O . ASP A 1 94 ? -5.174 7.810 -2.954 1.00 94.69 94 ASP A O 1
ATOM 773 N N . ASP A 1 95 ? -3.887 8.184 -1.151 1.00 90.75 95 ASP A N 1
ATOM 774 C CA . ASP A 1 95 ? -4.693 9.264 -0.578 1.00 90.75 95 ASP A CA 1
ATOM 775 C C . ASP A 1 95 ? -4.447 10.635 -1.224 1.00 90.75 95 ASP A C 1
ATOM 777 O O . ASP A 1 95 ? -5.286 11.530 -1.105 1.00 90.75 95 ASP A O 1
ATOM 781 N N . SER A 1 96 ? -3.354 10.781 -1.972 1.00 85.31 96 SER A N 1
ATOM 782 C CA . SER A 1 96 ? -2.953 11.997 -2.690 1.00 85.31 96 SER A CA 1
ATOM 783 C C . SER A 1 96 ? -3.635 12.163 -4.059 1.00 85.31 96 SER A C 1
ATOM 785 O O . SER A 1 96 ? -3.218 12.979 -4.887 1.00 85.31 96 SER A O 1
ATOM 787 N N . GLY A 1 97 ? -4.687 11.387 -4.330 1.00 77.94 97 GLY A N 1
ATOM 788 C CA . GLY A 1 97 ? -5.503 11.497 -5.538 1.00 77.94 97 GLY A CA 1
ATOM 789 C C . GLY A 1 97 ? -6.354 12.777 -5.608 1.00 77.94 97 GLY A C 1
ATOM 790 O O . GLY A 1 97 ? -6.418 13.582 -4.685 1.00 77.94 97 GLY A O 1
ATOM 791 N N . LEU A 1 98 ? -7.070 12.960 -6.727 1.00 65.75 98 LEU A N 1
ATOM 792 C CA . LEU A 1 98 ? -7.986 14.100 -6.932 1.00 65.75 98 LEU A CA 1
ATOM 793 C C . LEU A 1 98 ? -9.213 14.088 -6.000 1.00 65.75 98 LEU A C 1
ATOM 795 O O . LEU A 1 98 ? -9.890 15.107 -5.867 1.00 65.75 98 LEU A O 1
ATOM 799 N N . CYS A 1 99 ? -9.513 12.946 -5.380 1.00 70.50 99 CYS A N 1
ATOM 800 C CA . CYS A 1 99 ? -10.626 12.756 -4.457 1.00 70.50 99 CYS A CA 1
ATOM 801 C C . CYS A 1 99 ? -10.129 12.046 -3.191 1.00 70.50 99 CYS A C 1
ATOM 803 O O . CYS A 1 99 ? -9.162 11.287 -3.278 1.00 70.50 99 CYS A O 1
ATOM 805 N N . PRO A 1 100 ? -10.817 12.217 -2.046 1.00 79.62 100 PRO A N 1
ATOM 806 C CA . PRO A 1 100 ? -10.523 11.448 -0.845 1.00 79.62 100 PRO A CA 1
ATOM 807 C C . PRO A 1 100 ? -10.600 9.943 -1.108 1.00 79.62 100 PRO A C 1
ATOM 809 O O . PRO A 1 100 ? -11.525 9.461 -1.769 1.00 79.62 100 PRO A O 1
ATOM 812 N N . LEU A 1 101 ? -9.644 9.204 -0.550 1.00 86.38 101 LEU A N 1
ATOM 813 C CA . LEU A 1 101 ? -9.624 7.752 -0.629 1.00 86.38 101 LEU A CA 1
ATOM 814 C C . LEU A 1 101 ? -10.864 7.168 0.089 1.00 86.38 101 LEU A C 1
ATOM 816 O O . LEU A 1 101 ? -11.116 7.543 1.239 1.00 86.38 101 LEU A O 1
ATOM 820 N N . PRO A 1 102 ? -11.643 6.271 -0.549 1.00 89.56 102 PRO A N 1
ATOM 821 C CA . PRO A 1 102 ? -12.709 5.546 0.138 1.00 89.56 102 PRO A CA 1
ATOM 822 C C . PRO A 1 102 ? -12.174 4.710 1.305 1.00 89.56 102 PRO A C 1
ATOM 824 O O . PRO A 1 102 ? -10.981 4.422 1.395 1.00 89.56 102 PRO A O 1
ATOM 827 N N . ASP A 1 103 ? -13.067 4.276 2.193 1.00 91.06 103 ASP A N 1
ATOM 828 C CA . ASP A 1 103 ? -12.703 3.316 3.231 1.00 91.06 103 ASP A CA 1
ATOM 829 C C . ASP A 1 103 ? -12.290 1.959 2.628 1.00 91.06 103 ASP A C 1
ATOM 831 O O . ASP A 1 103 ? -12.658 1.595 1.506 1.00 91.06 103 ASP A O 1
ATOM 835 N N . TRP A 1 104 ? -11.532 1.183 3.401 1.00 94.00 104 TRP A N 1
ATOM 836 C CA . TRP A 1 104 ? -10.965 -0.084 2.945 1.00 94.00 104 TRP A CA 1
ATOM 837 C C . TRP A 1 104 ? -12.013 -1.143 2.571 1.00 94.00 104 TRP A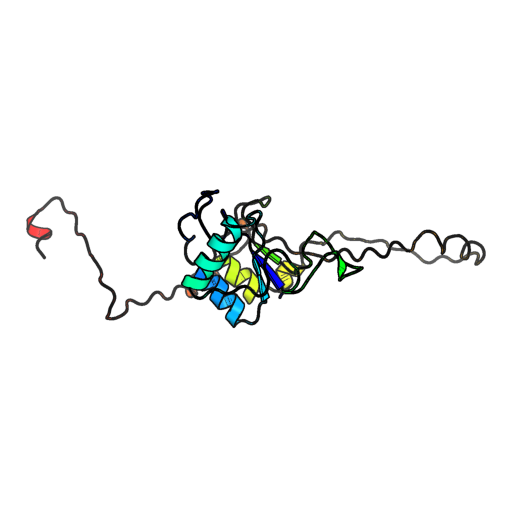 C 1
ATOM 839 O O . TRP A 1 104 ? -11.784 -1.911 1.635 1.00 94.00 104 TRP A O 1
ATOM 849 N N . GLY A 1 105 ? -13.185 -1.155 3.213 1.00 89.19 105 GLY A N 1
ATOM 850 C CA . GLY A 1 105 ? -14.268 -2.074 2.850 1.00 89.19 105 GLY A CA 1
ATOM 851 C C . GLY A 1 105 ? -14.824 -1.772 1.459 1.00 89.19 105 GLY A C 1
ATOM 852 O O . GLY A 1 105 ? -15.016 -2.676 0.640 1.00 89.19 105 GLY A O 1
ATOM 853 N N . THR A 1 106 ? -15.007 -0.487 1.161 1.00 88.94 106 THR A N 1
ATOM 854 C CA . THR A 1 106 ? -15.399 -0.011 -0.168 1.00 88.94 106 THR A CA 1
ATOM 855 C C . THR A 1 106 ? -14.336 -0.336 -1.223 1.00 88.94 106 THR A C 1
ATOM 857 O O . THR A 1 106 ? -14.672 -0.866 -2.287 1.00 88.94 106 THR A O 1
ATOM 860 N N . ILE A 1 107 ? -13.052 -0.104 -0.921 1.00 90.94 107 ILE A N 1
ATOM 861 C CA . ILE A 1 107 ? -11.926 -0.455 -1.807 1.00 90.94 107 ILE A CA 1
ATOM 862 C C . ILE A 1 107 ? -11.948 -1.947 -2.154 1.00 90.94 107 ILE A C 1
ATOM 864 O O . ILE A 1 107 ? -11.852 -2.312 -3.329 1.00 90.94 107 ILE A O 1
ATOM 868 N N . TYR A 1 108 ? -12.122 -2.816 -1.153 1.00 91.00 108 TYR A N 1
ATOM 869 C CA . TYR A 1 108 ? -12.187 -4.259 -1.370 1.00 91.00 108 TYR A CA 1
ATOM 870 C C . TYR A 1 108 ? -13.305 -4.638 -2.341 1.00 91.00 108 TYR A C 1
ATOM 872 O O . TYR A 1 108 ? -13.083 -5.395 -3.282 1.00 91.00 108 TYR A O 1
ATOM 880 N N . GLN A 1 109 ? -14.503 -4.078 -2.168 1.00 87.75 109 GLN A N 1
ATOM 881 C CA . GLN A 1 109 ? -15.641 -4.381 -3.039 1.00 87.75 109 GLN A CA 1
ATOM 882 C C . GLN A 1 109 ? -15.427 -3.907 -4.474 1.00 87.75 109 GLN A C 1
ATOM 884 O O . GLN A 1 109 ? -15.768 -4.633 -5.411 1.00 87.75 109 GLN A O 1
ATOM 889 N N . MET A 1 110 ? -14.842 -2.719 -4.651 1.00 86.12 110 MET A N 1
ATOM 890 C CA . MET A 1 110 ? -14.496 -2.196 -5.972 1.00 86.12 110 MET A CA 1
ATOM 891 C C . MET A 1 110 ? -13.527 -3.138 -6.699 1.00 86.12 110 MET A C 1
ATOM 893 O O . MET A 1 110 ? -13.733 -3.432 -7.876 1.00 86.12 110 MET A O 1
ATOM 897 N N . ILE A 1 111 ? -12.524 -3.662 -5.990 1.00 89.38 111 ILE A N 1
ATOM 898 C CA . ILE A 1 111 ? -11.516 -4.568 -6.553 1.00 89.38 111 ILE A CA 1
ATOM 899 C C . ILE A 1 111 ? -12.081 -5.977 -6.795 1.00 89.38 111 ILE A C 1
ATOM 901 O O . ILE A 1 111 ? -11.891 -6.529 -7.878 1.00 89.38 111 ILE A O 1
ATOM 905 N N . ALA A 1 112 ? -12.796 -6.547 -5.823 1.00 83.00 112 ALA A N 1
ATOM 906 C CA . ALA A 1 112 ? -13.260 -7.933 -5.860 1.00 83.00 112 ALA A CA 1
ATOM 907 C C . ALA A 1 112 ? -14.479 -8.149 -6.776 1.00 83.00 112 ALA A C 1
ATOM 909 O O . ALA A 1 112 ? -14.577 -9.178 -7.439 1.00 83.00 112 ALA A O 1
ATOM 910 N N . HIS A 1 113 ? -15.415 -7.193 -6.837 1.00 72.88 113 HIS A N 1
ATOM 911 C CA . HIS A 1 113 ? -16.714 -7.392 -7.501 1.00 72.88 113 HIS A CA 1
ATOM 912 C C . HIS A 1 113 ? -16.899 -6.570 -8.780 1.00 72.88 113 HIS A C 1
ATOM 914 O O . HIS A 1 113 ? -17.862 -6.794 -9.515 1.00 72.88 113 HIS A O 1
ATOM 920 N N . ARG A 1 114 ? -16.016 -5.607 -9.074 1.00 63.75 114 ARG A N 1
ATOM 921 C CA . ARG A 1 114 ? -16.145 -4.742 -10.259 1.00 63.75 114 ARG A CA 1
ATOM 922 C C . ARG A 1 114 ? -14.853 -4.624 -11.082 1.00 63.75 114 ARG A C 1
ATOM 924 O O . ARG A 1 114 ? -14.445 -3.504 -11.400 1.00 63.75 114 ARG A O 1
ATOM 931 N N . PRO A 1 115 ? -14.269 -5.741 -11.563 1.00 56.84 115 PRO A N 1
ATOM 932 C CA . PRO A 1 115 ? -13.106 -5.675 -12.451 1.00 56.84 115 PRO A CA 1
ATOM 933 C C . PRO A 1 115 ? -13.388 -4.871 -13.738 1.00 56.84 115 PRO A C 1
ATOM 935 O O . PRO A 1 115 ? -12.500 -4.199 -14.250 1.00 56.84 115 PRO A O 1
ATOM 938 N N . ALA A 1 116 ? -14.638 -4.856 -14.223 1.00 45.81 116 ALA A N 1
ATOM 939 C CA . ALA A 1 116 ? -15.033 -4.117 -15.426 1.00 45.81 116 ALA A CA 1
ATOM 940 C C . ALA A 1 116 ? -15.167 -2.589 -15.231 1.00 45.81 116 ALA A C 1
ATOM 942 O O . ALA A 1 116 ? -15.011 -1.840 -16.191 1.00 45.81 116 ALA A O 1
ATOM 943 N N . VAL A 1 117 ? -15.439 -2.097 -14.012 1.00 46.09 117 VAL A N 1
ATOM 944 C CA . VAL A 1 117 ? -15.586 -0.644 -13.762 1.00 46.09 117 VAL A CA 1
ATOM 945 C C . VAL A 1 117 ? -14.223 0.036 -13.673 1.00 46.09 117 VAL A C 1
ATOM 947 O O . VAL A 1 117 ? -14.073 1.137 -14.202 1.00 46.09 117 VAL A O 1
ATOM 950 N N . LEU A 1 118 ? -13.217 -0.660 -13.128 1.00 49.53 118 LEU A N 1
ATOM 951 C CA . LEU A 1 118 ? -11.815 -0.228 -13.162 1.00 49.53 118 LEU A CA 1
ATOM 952 C C . LEU A 1 118 ? -11.270 -0.129 -14.601 1.00 49.53 118 LEU A C 1
ATOM 954 O O . LEU A 1 118 ? -10.363 0.650 -14.856 1.00 49.53 118 LEU A O 1
ATOM 958 N N . GLN A 1 119 ? -11.869 -0.835 -15.565 1.00 44.69 119 GLN A N 1
ATOM 959 C CA . GLN A 1 119 ? -11.519 -0.731 -16.987 1.00 44.69 119 GLN A CA 1
ATOM 960 C C . GLN A 1 119 ? -12.273 0.380 -17.746 1.00 44.69 119 GLN A C 1
ATOM 962 O O . GLN A 1 119 ? -11.952 0.641 -18.901 1.00 44.69 119 GLN A O 1
ATOM 967 N N . SER A 1 120 ? -13.290 1.029 -17.157 1.00 40.41 120 SER A N 1
ATOM 968 C CA . SER A 1 120 ? -14.244 1.851 -17.933 1.00 40.41 120 SER A CA 1
ATOM 969 C C . SER A 1 120 ? -14.031 3.369 -17.904 1.00 40.41 120 SER A C 1
ATOM 971 O O . SER A 1 120 ? -14.714 4.082 -18.643 1.00 40.41 120 SER A O 1
ATOM 973 N N . GLN A 1 121 ? -13.072 3.903 -17.140 1.00 40.31 121 GLN A N 1
ATOM 974 C CA . GLN A 1 121 ? -12.790 5.348 -17.153 1.00 40.31 121 GLN A CA 1
ATOM 975 C C . GLN A 1 121 ? -11.807 5.747 -18.264 1.00 40.31 121 GLN A C 1
ATOM 977 O O . GLN A 1 121 ? -10.779 6.370 -18.030 1.00 40.31 121 GLN A O 1
ATOM 982 N N . SER A 1 122 ? -12.157 5.408 -19.505 1.00 39.22 122 SER A N 1
ATOM 983 C CA . SER A 1 122 ? -11.521 5.949 -20.711 1.00 39.22 122 SER A CA 1
ATOM 984 C C . SER A 1 122 ? -12.445 5.867 -21.936 1.00 39.22 122 SER A C 1
ATOM 986 O O . SER A 1 122 ? -12.011 5.572 -23.046 1.00 39.22 122 SER A O 1
ATOM 988 N N . HIS A 1 123 ? -13.732 6.222 -21.815 1.00 32.00 123 HIS A N 1
ATOM 989 C CA . HIS A 1 123 ? -14.491 6.625 -23.011 1.00 32.00 123 HIS A CA 1
ATOM 990 C C . HIS A 1 123 ? -14.073 8.033 -23.470 1.00 32.00 123 HIS A C 1
ATOM 992 O O . HIS A 1 123 ? -14.851 8.982 -23.464 1.00 32.00 123 HIS A O 1
ATOM 998 N N . CYS A 1 124 ? -12.836 8.166 -23.956 1.00 38.44 124 CYS A N 1
ATOM 999 C CA . CYS A 1 124 ? -12.570 9.135 -25.009 1.00 38.44 124 CYS A CA 1
ATOM 1000 C C . CYS A 1 124 ? -13.085 8.505 -26.307 1.00 38.44 124 CYS A C 1
ATOM 1002 O O . CYS A 1 124 ? -12.400 7.710 -26.950 1.00 38.44 124 CYS A O 1
ATOM 1004 N N . SER A 1 125 ? -14.337 8.802 -26.663 1.00 38.25 125 SER A N 1
ATOM 1005 C CA . SER A 1 125 ? -14.950 8.375 -27.923 1.00 38.25 125 SER A CA 1
ATOM 1006 C C . SER A 1 125 ? -14.090 8.838 -29.113 1.00 38.25 125 SER A C 1
ATOM 1008 O O . SER A 1 125 ? -14.256 9.942 -29.635 1.00 38.25 125 SER A O 1
ATOM 1010 N N . ARG A 1 126 ? -13.198 7.974 -29.606 1.00 41.81 126 ARG A N 1
ATOM 1011 C CA . ARG A 1 126 ? -12.606 8.111 -30.938 1.00 41.81 126 ARG A CA 1
ATOM 1012 C C . ARG A 1 126 ? -13.625 7.644 -31.966 1.00 41.81 126 ARG A C 1
ATOM 1014 O O . ARG A 1 126 ? -13.597 6.505 -32.420 1.00 41.81 126 ARG A O 1
ATOM 1021 N N . ARG A 1 127 ? -14.519 8.539 -32.379 1.00 41.19 127 ARG A N 1
ATOM 1022 C CA . ARG A 1 127 ? -15.351 8.313 -33.566 1.00 41.19 127 ARG A CA 1
ATOM 1023 C C . ARG A 1 127 ? -14.647 8.864 -34.804 1.00 41.19 127 ARG A C 1
ATOM 1025 O O . ARG A 1 127 ? -15.125 9.796 -35.436 1.00 41.19 127 ARG A O 1
ATOM 1032 N N . CYS A 1 128 ? -13.514 8.273 -35.178 1.00 42.12 128 CYS A N 1
ATOM 1033 C CA . CYS A 1 128 ? -12.929 8.511 -36.498 1.00 42.12 128 CYS A CA 1
ATOM 1034 C C . CYS A 1 128 ? -13.654 7.630 -37.518 1.00 42.12 128 CYS A C 1
ATOM 1036 O O . CYS A 1 128 ? -13.230 6.520 -37.832 1.00 42.12 128 CYS A O 1
ATOM 1038 N N . ARG A 1 129 ? -14.799 8.114 -38.001 1.00 39.38 129 ARG A N 1
ATOM 1039 C CA . ARG A 1 129 ? -15.509 7.517 -39.131 1.00 39.38 129 ARG A CA 1
ATOM 1040 C C . ARG A 1 129 ? -14.792 7.938 -40.414 1.00 39.38 129 ARG A C 1
ATOM 1042 O O . ARG A 1 129 ? -15.010 9.042 -40.895 1.00 39.38 129 ARG A O 1
ATOM 1049 N N . TRP A 1 130 ? -13.951 7.068 -40.964 1.00 33.38 130 TRP A N 1
ATOM 1050 C CA . TRP A 1 130 ? -13.409 7.257 -42.309 1.00 33.38 130 TRP A CA 1
ATOM 1051 C C . TRP A 1 130 ? -14.351 6.602 -43.316 1.00 33.38 130 TRP A C 1
ATOM 1053 O O . TRP A 1 130 ? -14.495 5.382 -43.360 1.00 33.38 130 TRP A O 1
ATOM 1063 N N . SER A 1 131 ? -15.037 7.442 -44.089 1.00 34.84 131 SER A N 1
ATOM 1064 C CA . SER A 1 131 ? -15.725 7.030 -45.309 1.00 34.84 131 SER A CA 1
ATOM 1065 C C . SER A 1 131 ? -14.665 6.726 -46.362 1.00 34.84 131 SER A C 1
ATOM 1067 O O . SER A 1 131 ? -13.847 7.586 -46.684 1.00 34.84 131 SER A O 1
ATOM 1069 N N . VAL A 1 132 ? -14.663 5.501 -46.876 1.00 44.12 132 VAL A N 1
ATOM 1070 C CA . VAL A 1 132 ? -13.731 5.058 -47.914 1.00 44.12 132 VAL A CA 1
ATOM 1071 C C . VAL A 1 132 ? -14.238 5.578 -49.260 1.00 44.12 132 VAL A C 1
ATOM 1073 O O . VAL A 1 132 ? -15.301 5.171 -49.720 1.00 44.12 132 VAL A O 1
ATOM 1076 N N . GLY A 1 133 ? -13.498 6.496 -49.878 1.00 34.12 133 GLY A N 1
ATOM 1077 C CA . GLY A 1 133 ? -13.700 6.953 -51.254 1.00 34.12 133 GLY A CA 1
ATOM 1078 C C . GLY A 1 133 ? -12.348 6.966 -51.954 1.00 34.12 133 GLY A C 1
ATOM 1079 O O . GLY A 1 133 ? -11.455 7.700 -51.545 1.00 34.12 133 GLY A O 1
ATOM 1080 N N . GLY A 1 134 ? -12.180 6.064 -52.921 1.00 44.41 134 GLY A N 1
ATOM 1081 C CA . GLY A 1 134 ? -10.896 5.707 -53.516 1.00 44.41 134 GLY A CA 1
ATOM 1082 C C . GLY A 1 134 ? -10.183 6.820 -54.286 1.00 44.41 134 GLY A C 1
ATOM 1083 O O . GLY A 1 134 ? -10.794 7.760 -54.785 1.00 44.41 134 GLY A O 1
ATOM 1084 N N . GLY A 1 135 ? -8.870 6.642 -54.429 1.00 42.12 135 GLY A N 1
ATOM 1085 C CA . GLY A 1 135 ? -8.046 7.417 -55.351 1.00 42.12 135 GLY A CA 1
ATOM 1086 C C . GLY A 1 135 ? -6.582 7.499 -54.927 1.00 42.12 135 GLY A C 1
ATOM 1087 O O . GLY A 1 135 ? -6.247 8.191 -53.979 1.00 42.12 135 GLY A O 1
ATOM 1088 N N . LEU A 1 136 ? -5.721 6.843 -55.707 1.00 42.78 136 LEU A N 1
ATOM 1089 C CA . LEU A 1 136 ? -4.279 7.093 -55.841 1.00 42.78 136 LEU A CA 1
ATOM 1090 C C . LEU A 1 136 ? -3.330 6.654 -54.705 1.00 42.78 136 LEU A C 1
ATOM 1092 O O . LEU A 1 136 ? -2.751 7.427 -53.950 1.00 42.78 136 LEU A O 1
ATOM 1096 N N . VAL A 1 137 ? -3.062 5.356 -54.778 1.00 51.31 137 VAL A N 1
ATOM 1097 C CA . VAL A 1 137 ? -1.885 4.519 -54.464 1.00 51.31 137 VAL A CA 1
ATOM 1098 C C . VAL A 1 137 ? -0.462 5.156 -54.394 1.00 51.31 137 VAL A C 1
ATOM 1100 O O . VAL A 1 137 ? 0.477 4.434 -54.085 1.00 51.31 137 VAL A O 1
ATOM 1103 N N . LEU A 1 138 ? -0.220 6.461 -54.582 1.00 47.19 138 LEU A N 1
ATOM 1104 C CA . LEU A 1 138 ? 1.155 7.001 -54.744 1.00 47.19 138 LEU A CA 1
ATOM 1105 C C . LEU A 1 138 ? 1.713 7.856 -53.582 1.00 47.19 138 LEU A C 1
ATOM 1107 O O . LEU A 1 138 ? 2.857 8.291 -53.642 1.00 47.19 138 LEU A O 1
ATOM 1111 N N . VAL A 1 139 ? 0.966 8.069 -52.495 1.00 50.69 139 VAL A N 1
ATOM 1112 C CA . VAL A 1 139 ? 1.453 8.807 -51.297 1.00 50.69 139 VAL A CA 1
ATOM 1113 C C . VAL A 1 139 ? 1.805 7.857 -50.130 1.00 50.69 139 VAL A C 1
ATOM 1115 O O . VAL A 1 139 ? 2.377 8.253 -49.116 1.00 50.69 139 VAL A O 1
ATOM 1118 N N . LEU A 1 140 ? 1.536 6.559 -50.301 1.00 52.06 140 LEU A N 1
ATOM 1119 C CA . LEU A 1 140 ? 1.551 5.537 -49.245 1.00 52.06 140 LEU A CA 1
ATOM 1120 C C . LEU A 1 140 ? 2.940 5.056 -48.789 1.00 52.06 140 LEU A C 1
ATOM 1122 O O . LEU A 1 140 ? 3.017 4.346 -47.791 1.00 52.06 140 LEU A O 1
ATOM 1126 N N . PHE A 1 141 ? 4.032 5.442 -49.456 1.00 49.41 141 PHE A N 1
ATOM 1127 C CA . PHE A 1 141 ? 5.375 4.945 -49.110 1.00 49.41 141 PHE A CA 1
ATOM 1128 C C . PHE A 1 141 ? 6.262 5.931 -48.334 1.00 49.41 141 PHE A C 1
ATOM 1130 O O . PHE A 1 141 ? 7.224 5.498 -47.712 1.00 49.41 141 PHE A O 1
ATOM 1137 N N . ILE A 1 142 ? 5.947 7.233 -48.318 1.00 51.03 142 ILE A N 1
ATOM 1138 C CA . ILE A 1 142 ? 6.764 8.258 -47.625 1.00 51.03 142 ILE A CA 1
ATOM 1139 C C . ILE A 1 142 ? 6.149 8.675 -46.276 1.00 51.03 142 ILE A C 1
ATOM 1141 O O . ILE A 1 142 ? 6.855 9.112 -45.372 1.00 51.03 142 ILE A O 1
ATOM 1145 N N . MET A 1 143 ? 4.850 8.446 -46.072 1.00 49.44 143 MET A N 1
ATOM 1146 C CA . MET A 1 143 ? 4.169 8.693 -44.793 1.00 49.44 143 MET A CA 1
ATOM 1147 C C . MET A 1 143 ? 4.197 7.472 -43.845 1.00 49.44 143 MET A C 1
ATOM 1149 O O . MET A 1 143 ? 3.654 7.523 -42.746 1.00 49.44 143 MET A O 1
ATOM 1153 N N . SER A 1 144 ? 4.837 6.367 -44.244 1.00 52.97 144 SER A N 1
ATOM 1154 C CA . SER A 1 144 ? 4.960 5.144 -43.435 1.00 52.97 144 SER A CA 1
ATOM 1155 C C . SER A 1 144 ? 6.057 5.222 -42.361 1.00 52.97 144 SER A C 1
ATOM 1157 O O . SER A 1 144 ? 6.024 4.443 -41.414 1.00 52.97 144 SER A O 1
ATOM 1159 N N . MET A 1 145 ? 6.986 6.186 -42.449 1.00 52.56 145 MET A N 1
ATOM 1160 C CA . MET A 1 145 ? 8.062 6.378 -41.460 1.00 52.56 145 MET A CA 1
ATOM 1161 C C . MET A 1 145 ? 7.755 7.403 -40.352 1.00 52.56 145 MET A C 1
ATOM 1163 O O . MET A 1 145 ? 8.564 7.561 -39.445 1.00 52.56 145 MET A O 1
ATOM 1167 N N . LEU A 1 146 ? 6.601 8.082 -40.374 1.00 51.41 146 LEU A N 1
ATOM 1168 C CA . LEU A 1 146 ? 6.279 9.139 -39.395 1.00 51.41 146 LEU A CA 1
ATOM 1169 C C . LEU A 1 146 ? 5.257 8.737 -38.315 1.00 51.41 146 LEU A C 1
ATOM 1171 O O . LEU A 1 146 ? 4.925 9.563 -37.470 1.00 51.41 146 LEU A O 1
ATOM 1175 N N . PHE A 1 147 ? 4.780 7.486 -38.291 1.00 48.22 147 PHE A N 1
ATOM 1176 C CA . PHE A 1 147 ? 3.749 7.046 -37.331 1.00 48.22 147 PHE A CA 1
ATOM 1177 C C . PHE A 1 147 ? 4.103 5.824 -36.481 1.00 48.22 147 PHE A C 1
ATOM 1179 O O . PHE A 1 147 ? 3.227 5.279 -35.812 1.00 48.22 147 PHE A O 1
ATOM 1186 N N . THR A 1 148 ? 5.369 5.415 -36.393 1.00 50.69 148 THR A N 1
ATOM 1187 C CA . THR A 1 148 ? 5.771 4.440 -35.366 1.00 50.69 148 THR A CA 1
ATOM 1188 C C . THR A 1 148 ? 6.019 5.140 -34.029 1.00 50.69 148 THR A C 1
ATOM 1190 O O . THR A 1 148 ? 7.128 5.136 -33.506 1.00 50.69 148 THR A O 1
ATOM 1193 N N . SER A 1 149 ? 4.973 5.745 -33.459 1.00 44.75 149 SER A N 1
ATOM 1194 C CA . SER A 1 149 ? 4.913 5.975 -32.015 1.00 44.75 149 SER A CA 1
ATOM 1195 C C . SER A 1 149 ? 4.253 4.748 -31.397 1.00 44.75 149 SER A C 1
ATOM 1197 O O . SER A 1 149 ? 3.035 4.683 -31.242 1.00 44.75 149 SER A O 1
ATOM 1199 N N . CYS A 1 150 ? 5.051 3.721 -31.108 1.00 53.56 150 CYS A N 1
ATOM 1200 C CA . CYS A 1 150 ? 4.597 2.605 -30.287 1.00 53.56 150 CYS A CA 1
ATOM 1201 C C . CYS A 1 150 ? 4.743 3.002 -28.814 1.00 53.56 150 CYS A C 1
ATOM 1203 O O . CYS A 1 150 ? 5.651 2.561 -28.119 1.00 53.56 150 CYS A O 1
ATOM 1205 N N . GLY A 1 151 ? 3.860 3.884 -28.352 1.00 47.81 151 GLY A N 1
ATOM 1206 C CA . GLY A 1 151 ? 3.629 4.112 -26.933 1.00 47.81 151 GLY A CA 1
ATOM 1207 C C . GLY A 1 151 ? 2.349 3.393 -26.539 1.00 47.81 151 GLY A C 1
ATOM 1208 O O . GLY A 1 151 ? 1.264 3.929 -26.741 1.00 47.81 151 GLY A O 1
ATOM 1209 N N . SER A 1 152 ? 2.459 2.173 -26.010 1.00 46.22 152 SER A N 1
ATOM 1210 C CA . SER A 1 152 ? 1.328 1.488 -25.378 1.00 46.22 152 SER A CA 1
ATOM 1211 C C . SER A 1 152 ? 1.015 2.205 -24.066 1.00 46.22 152 SER A C 1
ATOM 1213 O O . SER A 1 152 ? 1.509 1.815 -23.010 1.00 46.22 152 SER A O 1
ATOM 1215 N N . SER A 1 153 ? 0.221 3.272 -24.119 1.00 49.88 153 SER A N 1
ATOM 1216 C CA . SER A 1 153 ? -0.412 3.823 -22.925 1.00 49.88 153 SER A CA 1
ATOM 1217 C C . SER A 1 153 ? -1.335 2.745 -22.364 1.00 49.88 153 SER A C 1
ATOM 1219 O O . SER A 1 153 ? -2.355 2.427 -22.971 1.00 49.88 153 SER A O 1
ATOM 1221 N N . ARG A 1 154 ? -0.922 2.121 -21.258 1.00 46.00 154 ARG A N 1
ATOM 1222 C CA . ARG A 1 154 ? -1.779 1.215 -20.496 1.00 46.00 154 ARG A CA 1
ATOM 1223 C C . ARG A 1 154 ? -2.731 2.057 -19.661 1.00 46.00 154 ARG A C 1
ATOM 1225 O O . ARG A 1 154 ? -2.291 2.993 -18.993 1.00 46.00 154 ARG A O 1
ATOM 1232 N N . ASP A 1 155 ? -4.012 1.723 -19.729 1.00 53.38 155 ASP A N 1
ATOM 1233 C CA . ASP A 1 155 ? -5.028 2.286 -18.849 1.00 53.38 155 ASP A CA 1
ATOM 1234 C C . ASP A 1 155 ? -4.738 1.786 -17.432 1.00 53.38 155 ASP A C 1
ATOM 1236 O O . ASP A 1 155 ? -4.871 0.596 -17.155 1.00 53.38 155 ASP A O 1
ATOM 1240 N N . VAL A 1 156 ? -4.275 2.681 -16.557 1.00 52.09 156 VAL A N 1
ATOM 1241 C CA . VAL A 1 156 ? -4.091 2.373 -15.136 1.00 52.09 156 VAL A CA 1
ATOM 1242 C C . VAL A 1 156 ? -5.214 3.034 -14.361 1.00 52.09 156 VAL A C 1
ATOM 1244 O O . VAL A 1 156 ? -5.371 4.257 -14.414 1.00 52.09 156 VAL A O 1
ATOM 1247 N N . ALA A 1 157 ? -5.994 2.226 -13.652 1.00 58.41 157 ALA A N 1
ATOM 1248 C CA . ALA A 1 157 ? -7.109 2.716 -12.868 1.00 58.41 157 ALA A CA 1
ATOM 1249 C C . ALA A 1 157 ? -6.586 3.336 -11.571 1.00 58.41 157 ALA A C 1
ATOM 1251 O O . ALA A 1 157 ? -6.003 2.662 -10.721 1.00 58.41 157 ALA A O 1
ATOM 1252 N N . TYR A 1 158 ? -6.819 4.630 -11.400 1.00 55.72 158 TYR A N 1
ATOM 1253 C CA . TYR A 1 158 ? -6.768 5.241 -10.080 1.00 55.72 158 TYR A CA 1
ATOM 1254 C C . TYR A 1 158 ? -8.151 5.068 -9.459 1.00 55.72 158 TYR A C 1
ATOM 1256 O O . TYR A 1 158 ? -9.158 5.361 -10.107 1.00 55.72 158 TYR A O 1
ATOM 1264 N N . LEU A 1 159 ? -8.219 4.575 -8.223 1.00 59.03 159 LEU A N 1
ATOM 1265 C CA . LEU A 1 159 ? -9.481 4.519 -7.488 1.00 59.03 159 LEU A CA 1
ATOM 1266 C C . LEU A 1 159 ? -9.972 5.952 -7.241 1.00 59.03 159 LEU A C 1
ATOM 1268 O O . LEU A 1 159 ? -9.427 6.683 -6.422 1.00 59.03 159 LEU A O 1
ATOM 1272 N N . GLN A 1 160 ? -10.973 6.362 -8.016 1.00 50.00 160 GLN A N 1
ATOM 1273 C CA . GLN A 1 160 ? -11.551 7.704 -8.029 1.00 50.00 160 GLN A CA 1
ATOM 1274 C C . GLN A 1 160 ? -13.082 7.589 -8.024 1.00 50.00 160 GLN A C 1
ATOM 1276 O O . GLN A 1 160 ? -13.630 6.647 -8.598 1.00 50.00 160 GLN A O 1
ATOM 1281 N N . ASN A 1 161 ? -13.772 8.564 -7.420 1.00 48.31 161 ASN A N 1
ATOM 1282 C CA . ASN A 1 161 ? -15.240 8.652 -7.318 1.00 48.31 161 ASN A CA 1
ATOM 1283 C C . ASN A 1 161 ? -15.920 7.588 -6.430 1.00 48.31 161 ASN A C 1
ATOM 1285 O O . ASN A 1 161 ? -16.722 6.780 -6.900 1.00 48.31 161 ASN A O 1
ATOM 1289 N N . SER A 1 162 ? -15.670 7.634 -5.118 1.00 52.22 162 SER A N 1
ATOM 1290 C CA . SER A 1 162 ? -16.423 6.846 -4.127 1.00 52.22 162 SER A CA 1
ATOM 1291 C C . SER A 1 162 ? -17.886 7.286 -3.976 1.00 52.22 162 SER A C 1
ATOM 1293 O O . SER A 1 162 ? -18.731 6.465 -3.631 1.00 52.22 162 SER A O 1
ATOM 1295 N N . GLU A 1 163 ? -18.214 8.541 -4.299 1.00 48.44 163 GLU A N 1
ATOM 1296 C CA . GLU A 1 163 ? -19.564 9.105 -4.124 1.00 48.44 163 GLU A CA 1
ATOM 1297 C C . GLU A 1 163 ? -20.635 8.464 -5.023 1.00 48.44 163 GLU A C 1
ATOM 1299 O O . GLU A 1 163 ? -21.820 8.520 -4.706 1.00 48.44 163 GLU A O 1
ATOM 1304 N N . GLN A 1 164 ? -20.242 7.830 -6.134 1.00 50.66 164 GLN A N 1
ATOM 1305 C CA . GLN A 1 164 ? -21.180 7.205 -7.075 1.00 50.66 164 GLN A CA 1
ATOM 1306 C C . GLN A 1 164 ? -21.401 5.706 -6.813 1.00 50.66 164 GLN A C 1
ATOM 1308 O O . GLN A 1 164 ? -22.124 5.038 -7.559 1.00 50.66 164 GLN A O 1
ATOM 1313 N N . VAL A 1 165 ? -20.772 5.150 -5.773 1.00 51.72 165 VAL A N 1
ATOM 1314 C CA . VAL A 1 165 ? -20.949 3.747 -5.401 1.00 51.72 165 VAL A CA 1
ATOM 1315 C C . VAL A 1 165 ? -22.150 3.620 -4.476 1.00 51.72 165 VAL A C 1
ATOM 1317 O O . VAL A 1 165 ? -22.136 4.082 -3.342 1.00 51.72 165 VAL A O 1
ATOM 1320 N N . ASP A 1 166 ? -23.198 2.969 -4.976 1.00 48.59 166 ASP A N 1
ATOM 1321 C CA . ASP A 1 166 ? -24.322 2.513 -4.163 1.00 48.59 166 ASP A CA 1
ATOM 1322 C C . ASP A 1 166 ? -23.823 1.495 -3.120 1.00 48.59 166 ASP A C 1
ATOM 1324 O O . ASP A 1 166 ? -23.625 0.312 -3.405 1.00 48.59 166 ASP A O 1
ATOM 1328 N N . LEU A 1 167 ? -23.565 1.997 -1.912 1.00 54.47 167 LEU A N 1
ATOM 1329 C CA . LEU A 1 167 ? -23.070 1.257 -0.747 1.00 54.47 167 LEU A CA 1
ATOM 1330 C C . LEU A 1 167 ? -24.150 0.372 -0.094 1.00 54.47 167 LEU A C 1
ATOM 1332 O O . LEU A 1 167 ? -23.881 -0.314 0.893 1.00 54.47 167 LEU A O 1
ATOM 1336 N N . SER A 1 168 ? -25.380 0.346 -0.621 1.00 56.03 168 SER A N 1
ATOM 1337 C CA . SER A 1 168 ? -26.467 -0.471 -0.060 1.00 56.03 168 SER A CA 1
ATOM 1338 C C . SER A 1 168 ? -26.181 -1.977 -0.138 1.00 56.03 168 SER A C 1
ATOM 1340 O O . SER A 1 168 ? -26.570 -2.738 0.749 1.00 56.03 168 SER A O 1
ATOM 1342 N N . SER A 1 169 ? -25.422 -2.429 -1.143 1.00 52.66 169 SER A N 1
ATOM 1343 C CA . SER A 1 169 ? -24.980 -3.828 -1.252 1.00 52.66 169 SER A CA 1
ATOM 1344 C C . SER A 1 169 ? -23.854 -4.198 -0.278 1.00 52.66 169 SER A C 1
ATOM 1346 O O . SER A 1 169 ? -23.706 -5.366 0.083 1.00 52.66 169 SER A O 1
ATOM 1348 N N . SER A 1 170 ? -23.093 -3.207 0.187 1.00 48.69 170 SER A N 1
ATOM 1349 C CA . SER A 1 170 ? -21.972 -3.332 1.128 1.00 48.69 170 SER A CA 1
ATOM 1350 C C . SER A 1 170 ? -22.426 -3.596 2.561 1.00 48.69 170 SER A C 1
ATOM 1352 O O . SER A 1 170 ? -21.682 -4.161 3.359 1.00 48.69 170 SER A O 1
ATOM 1354 N N . GLN A 1 171 ? -23.663 -3.210 2.886 1.00 50.31 171 GLN A N 1
ATOM 1355 C CA . GLN A 1 171 ? -24.252 -3.299 4.224 1.00 50.31 171 GLN A CA 1
ATOM 1356 C C . GLN A 1 171 ? -24.297 -4.730 4.781 1.00 50.31 171 GLN A C 1
ATOM 1358 O O . GLN A 1 171 ? -24.391 -4.913 5.990 1.00 50.31 171 GLN A O 1
ATOM 1363 N N . ARG A 1 172 ? -24.209 -5.751 3.916 1.00 45.91 172 ARG A N 1
ATOM 1364 C CA . ARG A 1 172 ? -24.215 -7.166 4.320 1.00 45.91 172 ARG A CA 1
ATOM 1365 C C . ARG A 1 172 ? -22.833 -7.775 4.567 1.00 45.91 172 ARG A C 1
ATOM 1367 O O . ARG A 1 172 ? -22.775 -8.917 5.008 1.00 45.91 172 ARG A O 1
ATOM 1374 N N . LEU A 1 173 ? -21.740 -7.062 4.279 1.00 45.06 173 LEU A N 1
ATOM 1375 C CA . LEU A 1 173 ? -20.378 -7.571 4.508 1.00 45.06 173 LEU A CA 1
ATOM 1376 C C . LEU A 1 173 ? -19.905 -7.394 5.959 1.00 45.06 173 LEU A C 1
ATOM 1378 O O . LEU A 1 173 ? -18.962 -8.060 6.371 1.00 45.06 173 LEU A O 1
ATOM 1382 N N . TYR A 1 174 ? -20.601 -6.575 6.751 1.00 54.72 174 TYR A N 1
ATOM 1383 C CA . TYR A 1 174 ? -20.381 -6.441 8.190 1.00 54.72 174 TYR A CA 1
ATOM 1384 C C . TYR A 1 174 ? -21.445 -7.220 8.969 1.00 54.72 174 TYR A C 1
ATOM 1386 O O . TYR A 1 174 ? -22.302 -6.642 9.632 1.00 54.72 174 TYR A O 1
ATOM 1394 N N . ASP A 1 175 ? -21.390 -8.550 8.902 1.00 45.75 175 ASP A N 1
ATOM 1395 C CA . ASP A 1 175 ? -22.102 -9.410 9.856 1.00 45.75 175 ASP A CA 1
ATOM 1396 C C . ASP A 1 175 ? -21.249 -9.545 11.128 1.00 45.75 175 ASP A C 1
ATOM 1398 O O . ASP A 1 175 ? -20.717 -10.610 11.446 1.00 45.75 175 ASP A O 1
ATOM 1402 N N . ALA A 1 176 ? -21.027 -8.418 11.813 1.00 59.69 176 ALA A N 1
ATOM 1403 C CA . ALA A 1 176 ? -20.335 -8.394 13.094 1.00 59.69 176 ALA A CA 1
ATOM 1404 C C . ALA A 1 176 ? -21.215 -9.103 14.133 1.00 59.69 176 ALA A C 1
ATOM 1406 O O . ALA A 1 176 ? -22.085 -8.502 14.764 1.00 59.69 176 ALA A O 1
ATOM 1407 N N . ARG A 1 177 ? -21.020 -10.414 14.280 1.00 67.1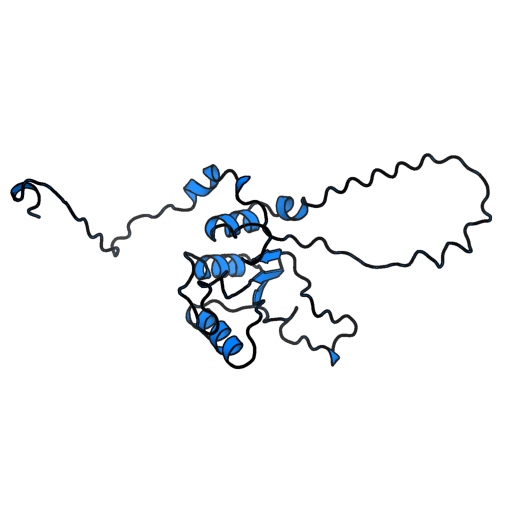9 177 ARG A N 1
ATOM 1408 C CA . ARG A 1 177 ? -21.671 -11.212 15.319 1.00 67.19 177 ARG A CA 1
ATOM 1409 C C . ARG A 1 177 ? -20.850 -11.115 16.596 1.00 67.19 177 ARG A C 1
ATOM 1411 O O . ARG A 1 177 ? -19.651 -11.369 16.568 1.00 67.19 177 ARG A O 1
ATOM 1418 N N . ILE A 1 178 ? -21.513 -10.798 17.705 1.00 78.88 178 ILE A N 1
ATOM 1419 C CA . ILE A 1 178 ? -20.912 -10.837 19.043 1.00 78.88 178 ILE A CA 1
ATOM 1420 C C . ILE A 1 178 ? -20.425 -12.269 19.301 1.00 78.88 178 ILE A C 1
ATOM 1422 O O . ILE A 1 178 ? -21.214 -13.218 19.270 1.00 78.88 178 ILE A O 1
ATOM 1426 N N . MET A 1 179 ? -19.126 -12.433 19.527 1.00 76.69 179 MET A N 1
ATOM 1427 C CA . MET A 1 179 ? -18.506 -13.709 19.861 1.00 76.69 179 MET A CA 1
ATOM 1428 C C . MET A 1 179 ? -18.524 -13.932 21.381 1.00 76.69 179 MET A C 1
ATOM 1430 O O . MET A 1 179 ? -18.463 -12.972 22.146 1.00 76.69 179 MET A O 1
ATOM 1434 N N . PRO A 1 180 ? -18.504 -15.187 21.872 1.00 78.25 180 PRO A N 1
ATOM 1435 C CA . PRO A 1 180 ? -18.498 -15.476 23.314 1.00 78.25 180 PRO A CA 1
ATOM 1436 C C . PRO A 1 180 ? -17.311 -14.894 24.105 1.00 78.25 180 PRO A C 1
ATOM 1438 O O . PRO A 1 180 ? -17.317 -14.939 25.331 1.00 78.25 180 PRO A O 1
ATOM 1441 N N . LYS A 1 181 ? -16.269 -14.408 23.419 1.00 75.62 181 LYS A N 1
ATOM 1442 C CA . LYS A 1 181 ? -15.070 -13.804 24.020 1.00 75.62 181 LYS A CA 1
ATOM 1443 C C . LYS A 1 181 ? -15.094 -12.273 24.007 1.00 75.62 181 LYS A C 1
ATOM 1445 O O . LYS A 1 181 ? -14.190 -11.667 24.577 1.00 75.62 181 LYS A O 1
ATOM 1450 N N . ASP A 1 182 ? -16.091 -11.663 23.373 1.00 81.62 182 ASP A N 1
ATOM 1451 C CA . ASP A 1 182 ? -16.180 -10.212 23.269 1.00 81.62 182 ASP A CA 1
ATOM 1452 C C . ASP A 1 182 ? -16.691 -9.645 24.596 1.00 81.62 182 ASP A C 1
ATOM 1454 O O . ASP A 1 182 ? -17.765 -10.008 25.079 1.00 81.62 182 ASP A O 1
ATOM 1458 N N . GLN A 1 183 ? -15.914 -8.753 25.212 1.00 78.44 183 GLN A N 1
ATOM 1459 C CA . GLN A 1 183 ? -16.362 -8.010 26.386 1.00 78.44 183 GLN A CA 1
ATOM 1460 C C . GLN A 1 183 ? -17.133 -6.773 25.936 1.00 78.44 183 GLN A C 1
ATOM 1462 O O . GLN A 1 183 ? -16.567 -5.846 25.358 1.00 78.44 183 GLN A O 1
ATOM 1467 N N . LEU A 1 184 ? -18.434 -6.762 26.218 1.00 81.00 184 LEU A N 1
ATOM 1468 C CA . LEU A 1 184 ? -19.299 -5.616 25.973 1.00 81.00 184 LEU A CA 1
ATOM 1469 C C . LEU A 1 184 ? -19.407 -4.781 27.248 1.00 81.00 184 LEU A C 1
ATOM 1471 O O . LEU A 1 184 ? -19.941 -5.239 28.257 1.00 81.00 184 LEU A O 1
ATOM 1475 N N . THR A 1 185 ? -18.936 -3.540 27.187 1.00 79.00 185 THR A N 1
ATOM 1476 C CA . THR A 1 185 ? -19.154 -2.558 28.252 1.00 79.00 185 THR A CA 1
ATOM 1477 C C . THR A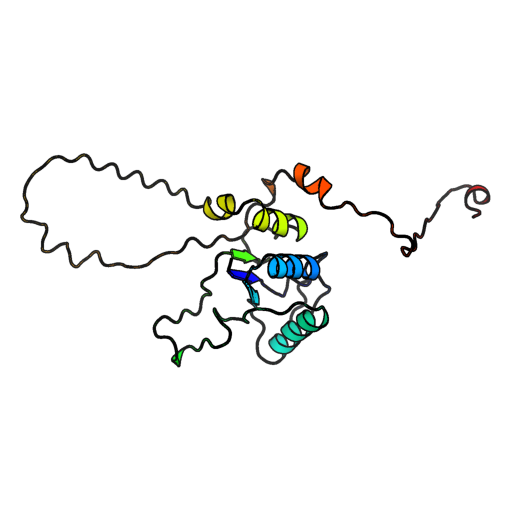 1 185 ? -20.395 -1.747 27.910 1.00 79.00 185 THR A C 1
ATOM 1479 O O . THR A 1 185 ? -20.367 -0.913 27.007 1.00 79.00 185 THR A O 1
ATOM 1482 N N . ILE A 1 186 ? -21.495 -1.993 28.619 1.00 80.69 186 ILE A N 1
ATOM 1483 C CA . ILE A 1 186 ? -22.727 -1.211 28.478 1.00 80.69 186 ILE A CA 1
ATOM 1484 C C . ILE A 1 186 ? -22.724 -0.134 29.562 1.00 80.69 186 ILE A C 1
ATOM 1486 O O . ILE A 1 186 ? -22.719 -0.441 30.751 1.00 80.69 186 ILE A O 1
ATOM 1490 N N . THR A 1 187 ? -22.728 1.134 29.157 1.00 83.12 187 THR A N 1
ATOM 1491 C CA . THR A 1 187 ? -22.851 2.267 30.080 1.00 83.12 187 THR A CA 1
ATOM 1492 C C . THR A 1 187 ? -24.272 2.807 30.027 1.00 83.12 187 THR A C 1
ATOM 1494 O O . THR A 1 187 ? -24.702 3.334 29.003 1.00 83.12 187 THR A O 1
ATOM 1497 N N . VAL A 1 188 ? -24.999 2.693 31.138 1.00 81.19 188 VAL A N 1
ATOM 1498 C CA . VAL A 1 188 ? -26.333 3.283 31.289 1.00 81.19 188 VAL A CA 1
ATOM 1499 C C . VAL A 1 188 ? -26.183 4.625 31.989 1.00 81.19 188 VAL A C 1
ATOM 1501 O O . VAL A 1 188 ? -25.721 4.685 33.125 1.00 81.19 188 VAL A O 1
ATOM 1504 N N . ASN A 1 189 ? -26.562 5.704 31.306 1.00 81.31 189 ASN A N 1
ATOM 1505 C CA . ASN A 1 189 ? -26.540 7.048 31.869 1.00 81.31 189 ASN A CA 1
ATOM 1506 C C . ASN A 1 189 ? -27.981 7.529 32.070 1.00 81.31 189 ASN A C 1
ATOM 1508 O O . ASN A 1 189 ? -28.757 7.591 31.117 1.00 81.31 189 ASN A O 1
ATOM 1512 N N . THR A 1 190 ? -28.355 7.826 33.311 1.00 85.62 190 THR A N 1
ATOM 1513 C CA . THR A 1 190 ? -29.721 8.204 33.695 1.00 85.62 190 THR A CA 1
ATOM 1514 C C . THR A 1 190 ? -29.677 9.256 34.794 1.00 85.62 190 THR A C 1
ATOM 1516 O O . THR A 1 190 ? -28.736 9.324 35.580 1.00 85.62 190 THR A O 1
ATOM 1519 N N . THR A 1 191 ? -30.705 10.098 34.841 1.00 86.50 191 THR A N 1
ATOM 1520 C CA . THR A 1 191 ? -30.871 11.122 35.877 1.00 86.50 191 THR A CA 1
ATOM 1521 C C . THR A 1 191 ? -31.290 10.535 37.224 1.00 86.50 191 THR A C 1
ATOM 1523 O O . THR A 1 191 ? -31.121 11.197 38.245 1.00 86.50 191 THR A O 1
ATOM 1526 N N . ASN A 1 192 ? -31.8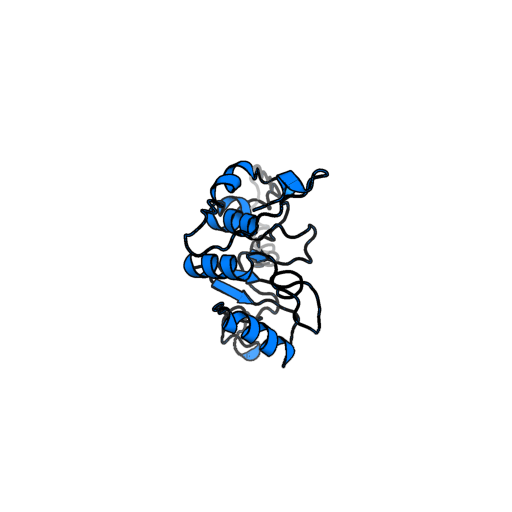23 9.308 37.242 1.00 85.06 192 ASN A N 1
ATOM 1527 C CA . ASN A 1 192 ? -32.223 8.612 38.460 1.00 85.06 192 ASN A CA 1
ATOM 1528 C C . ASN A 1 192 ? -31.221 7.485 38.797 1.00 85.06 192 ASN A C 1
ATOM 1530 O O . ASN A 1 192 ? -31.184 6.487 38.070 1.00 85.06 192 ASN A O 1
ATOM 1534 N N . PRO A 1 193 ? -30.442 7.613 39.891 1.00 79.56 193 PRO A N 1
ATOM 1535 C CA . PRO A 1 193 ? -29.353 6.693 40.222 1.00 79.56 193 PRO A CA 1
ATOM 1536 C C . PRO A 1 193 ? -29.816 5.278 40.595 1.00 79.56 193 PRO A C 1
ATOM 1538 O O . PRO A 1 193 ? -29.037 4.335 40.470 1.00 79.56 193 PRO A O 1
ATOM 1541 N N . GLU A 1 194 ? -31.076 5.095 41.004 1.00 82.44 194 GLU A N 1
ATOM 1542 C CA . GLU A 1 194 ? -31.618 3.767 41.335 1.00 82.44 194 GLU A CA 1
ATOM 1543 C C . GLU A 1 194 ? -31.798 2.882 40.093 1.00 82.44 194 GLU A C 1
ATOM 1545 O O . GLU A 1 194 ? -31.779 1.660 40.184 1.00 82.44 194 GLU A O 1
ATOM 1550 N N . VAL A 1 195 ? -31.930 3.497 38.915 1.00 79.25 195 VAL A N 1
ATOM 1551 C CA . VAL A 1 195 ? -32.170 2.804 37.638 1.00 79.25 195 VAL A CA 1
ATOM 1552 C C . VAL A 1 195 ? -30.856 2.434 36.932 1.00 79.25 195 VAL A C 1
ATOM 1554 O O . VAL A 1 195 ? -30.865 1.689 35.958 1.00 79.25 195 VAL A O 1
ATOM 1557 N N . SER A 1 196 ? -29.718 2.950 37.413 1.00 77.75 196 SER A N 1
ATOM 1558 C CA . SER A 1 196 ? -28.368 2.637 36.910 1.00 77.75 196 SER A CA 1
ATOM 1559 C C . SER A 1 196 ? -27.638 1.553 37.707 1.00 77.75 196 SER A C 1
ATOM 1561 O O . SER A 1 196 ? -26.463 1.299 37.448 1.00 77.75 196 SER A O 1
ATOM 1563 N N . VAL A 1 197 ? -28.291 0.952 38.704 1.00 74.50 197 VAL A N 1
ATOM 1564 C CA . VAL A 1 197 ? -27.692 -0.127 39.497 1.00 74.50 197 VAL A CA 1
ATOM 1565 C C . VAL A 1 197 ? -27.609 -1.397 38.628 1.00 74.50 197 VAL A C 1
ATOM 1567 O O . VAL A 1 197 ? -28.620 -1.750 38.019 1.00 74.50 197 VAL A O 1
ATOM 1570 N N . PRO A 1 198 ? -26.431 -2.044 38.519 1.00 72.50 198 PRO A N 1
ATOM 1571 C CA . PRO A 1 198 ? -26.238 -3.251 37.710 1.00 72.50 198 PRO A CA 1
ATOM 1572 C C . PRO A 1 198 ? -26.889 -4.507 38.300 1.00 72.50 198 PRO A C 1
ATOM 1574 O O . PRO A 1 198 ? -27.026 -4.590 39.544 1.00 72.50 198 PRO A O 1
#